Protein AF-Q16WE9-F1 (afdb_monomer)

Secondary structure (DSSP, 8-state):
-HHHHHHHSTTSGGGS--TT-EEEE-S---HHHHHHHHHHHHTTSEEEEEEEES-GGGGGG-EEEEEE-HHHHHHTHHHHHHH-SEEEE-SSTTHHHHHHHHHHHHHHHHHHHHHHHHHHHHHTT--HHHHHHHHHTSTT--HHHHHHHHHHHHT----SSBHHHHHHHHHHHHHHHHTTT---HHHHHHHHHHHHHIIIIITTSBGGGGGTT---

InterPro domains:
  IPR006115 6-phosphogluconate dehydrogenase, NADP-binding [PF03446] (3-91)
  IPR008927 6-phosphogluconate dehydrogenase-like, C-terminal domain superfamily [SSF48179] (92-210)
  IPR013328 6-phosphogluconate dehydrogenase, domain 2 [G3DSA:1.10.1040.10] (92-214)
  IPR029154 3-hydroxyisobutyrate dehydrogenase-like, NAD-binding domain [PF14833] (94-210)
  IPR051265 HIBADH-related NP60 subfamily [PTHR43580] (2-210)

Radius of gyration: 19.33 Å; Cα contacts (8 Å, |Δi|>4): 344; chains: 1; bounding box: 42×38×59 Å

Solvent-accessible surface area (backbone atoms only — not comparable to full-atom values): 11504 Å² total; per-residue (Å²): 111,68,68,57,41,52,36,71,34,94,89,12,61,72,75,53,91,34,74,95,36,76,46,74,48,60,74,95,60,48,44,65,61,46,44,58,53,38,61,63,38,52,79,49,24,44,38,32,39,38,38,72,54,63,46,76,93,38,31,72,75,9,37,31,30,25,14,34,41,67,67,59,53,63,71,41,39,70,60,48,60,72,52,13,66,43,77,44,82,51,50,55,66,33,40,19,45,49,52,48,38,54,54,48,42,54,52,48,39,52,50,47,52,52,28,39,49,44,33,46,34,49,72,75,71,41,58,52,64,58,53,50,58,54,40,59,77,40,95,81,47,42,72,67,56,54,55,38,49,53,29,50,75,69,72,51,47,77,60,57,50,34,23,49,54,56,35,47,43,40,48,42,46,57,58,61,27,57,86,65,77,51,87,55,67,67,54,54,54,34,34,52,48,35,52,51,21,36,75,72,69,35,26,75,25,9,47,50,43,48,34,66,64,38,68,122

Mean predicted aligned error: 4.59 Å

Nearest PDB structures (foldseek):
  2uyy-assembly1_D  TM=9.737E-01  e=1.855E-22  Homo sapiens
  3doj-assembly1_A  TM=9.662E-01  e=7.806E-21  Arabidopsis thaliana
  3pef-assembly2_G  TM=9.740E-01  e=3.218E-20  Geobacter metallireducens
  3pdu-assembly1_A  TM=9.813E-01  e=1.327E-19  Geobacter sulfurreducens
  1vpd-assembly1_A  TM=9.408E-01  e=7.032E-15  Salmonella enterica subsp. enterica serovar Typhimurium

Foldseek 3Di:
DVVCCQQPNDPHVLVDQAAAHEDEAADQDFQVVQVVSQVSNVVGHFYKYKYWPDFPVCQQQIEIEMEGDPVVCVVCVVVSNVRHVYYHYQYHRSRSSVVVLVVLLVLLLVLLVLLLVLLVCVVVVHQLVVVLVVCCVDPNDDPSSNVLSVCLNVVHFAARPFLLVSLVSLVSVCVNCVVVVDDDPSSVVSSVLSVVLVVVVSRRTYNSSSSVPSND

Sequence (216 aa):
QVAKELVFGNCGVMSANLVGKGYVEMTGVDPETSHDIAEQIIAKGGHSEAQIQRSKNQAEEGILLAAGERLLFEECQTCFEAISRNSFYMGDVGNATKMNLVLQMISGVMLAGIAERLALADREGLQQKDVLEVLELTSMSSELVMQKGNAIIKGEFPPQQELKHMQKDLKLELNMTEGLEHPLPITAASNEVYKHAKRLSYGSHDSSAVNVRARF

Organism: Aedes aegypti (NCBI:txid7159)

Structure (mmCIF, N/CA/C/O backbone):
data_AF-Q16WE9-F1
#
_entry.id   AF-Q16WE9-F1
#
loop_
_atom_site.group_PDB
_atom_site.id
_atom_site.type_symbol
_atom_site.label_atom_id
_atom_site.label_alt_id
_atom_site.label_comp_id
_atom_site.label_asym_id
_atom_site.label_entity_id
_atom_site.label_seq_id
_atom_site.pdbx_PDB_ins_code
_atom_site.Cartn_x
_atom_site.Cartn_y
_atom_site.Cartn_z
_atom_site.occupancy
_atom_site.B_iso_or_equiv
_atom_site.auth_seq_id
_atom_site.auth_comp_id
_atom_site.auth_asym_id
_atom_site.auth_atom_id
_atom_site.pdbx_PDB_model_num
ATOM 1 N N . GLN A 1 1 ? -5.306 -7.869 -13.116 1.00 61.03 1 GLN A N 1
ATOM 2 C CA . GLN A 1 1 ? -6.235 -7.735 -14.265 1.00 61.03 1 GLN A CA 1
ATOM 3 C C . GLN A 1 1 ? -6.095 -6.391 -14.984 1.00 61.03 1 GLN A C 1
ATOM 5 O O . GLN A 1 1 ? -5.641 -6.410 -16.113 1.00 61.03 1 GLN A O 1
ATOM 10 N N . VAL A 1 2 ? -6.405 -5.245 -14.352 1.00 82.94 2 VAL A N 1
ATOM 11 C CA . VAL A 1 2 ? -6.403 -3.927 -15.036 1.00 82.94 2 VAL A CA 1
ATOM 12 C C . VAL A 1 2 ? -5.018 -3.518 -15.560 1.00 82.94 2 VAL A C 1
ATOM 14 O O . VAL A 1 2 ? -4.914 -3.104 -16.704 1.00 82.94 2 VAL A O 1
ATOM 17 N N . ALA A 1 3 ? -3.949 -3.699 -14.774 1.00 88.25 3 ALA A N 1
ATOM 18 C CA . ALA A 1 3 ? -2.583 -3.391 -15.218 1.00 88.25 3 ALA A CA 1
ATOM 19 C C . ALA A 1 3 ? -2.186 -4.191 -16.476 1.00 88.25 3 ALA A C 1
ATOM 21 O O . ALA A 1 3 ? -1.820 -3.617 -17.495 1.00 88.25 3 ALA A O 1
ATOM 22 N N . LYS A 1 4 ? -2.390 -5.517 -16.455 1.00 90.19 4 LYS A N 1
ATOM 23 C CA . LYS A 1 4 ? -2.170 -6.387 -17.624 1.00 90.19 4 LYS A CA 1
ATOM 24 C C . LYS A 1 4 ? -2.993 -5.956 -18.841 1.00 90.19 4 LYS A C 1
ATOM 26 O O . LYS A 1 4 ? -2.492 -6.019 -19.951 1.00 90.19 4 LYS A O 1
ATOM 31 N N . GLU A 1 5 ? -4.231 -5.504 -18.658 1.00 92.00 5 GLU A N 1
ATOM 32 C CA . GLU A 1 5 ? -5.062 -5.007 -19.761 1.00 92.00 5 GLU A CA 1
ATOM 33 C C . GLU A 1 5 ? -4.535 -3.685 -20.343 1.00 92.00 5 GLU A C 1
ATOM 35 O O . GLU A 1 5 ? -4.494 -3.535 -21.560 1.00 92.00 5 GLU A O 1
ATOM 40 N N . LEU A 1 6 ? -4.050 -2.760 -19.510 1.00 92.06 6 LEU A N 1
ATOM 41 C CA . LEU A 1 6 ? -3.416 -1.518 -19.974 1.00 92.06 6 LEU A CA 1
ATOM 42 C C . LEU A 1 6 ? -2.114 -1.775 -20.745 1.00 92.06 6 LEU A C 1
ATOM 44 O O . LEU A 1 6 ? -1.775 -1.025 -21.661 1.00 92.06 6 LEU A O 1
ATOM 48 N N . VAL A 1 7 ? -1.382 -2.831 -20.391 1.00 93.50 7 VAL A N 1
ATOM 49 C CA . VAL A 1 7 ? -0.116 -3.180 -21.047 1.00 93.50 7 VAL A CA 1
ATOM 50 C C . VAL A 1 7 ? -0.350 -4.024 -22.305 1.00 93.50 7 VAL A C 1
ATOM 52 O O . VAL A 1 7 ? 0.163 -3.686 -23.373 1.00 93.50 7 VAL A O 1
ATOM 55 N N . PHE A 1 8 ? -1.140 -5.095 -22.199 1.00 93.44 8 PHE A N 1
ATOM 56 C CA . PHE A 1 8 ? -1.308 -6.130 -23.229 1.00 93.44 8 PHE A CA 1
ATOM 57 C C . PHE A 1 8 ? -2.585 -6.004 -24.064 1.00 93.44 8 PHE A C 1
ATOM 59 O O . PHE A 1 8 ? -2.729 -6.712 -25.059 1.00 93.44 8 PHE A O 1
ATOM 66 N N . GLY A 1 9 ? -3.531 -5.159 -23.658 1.00 91.38 9 GLY A N 1
ATOM 67 C CA . GLY A 1 9 ? -4.813 -5.009 -24.336 1.00 91.38 9 GLY A CA 1
ATOM 68 C C . GLY A 1 9 ? -4.707 -4.355 -25.713 1.00 91.38 9 GLY A C 1
ATOM 69 O O . GLY A 1 9 ? -3.660 -3.853 -26.133 1.00 91.38 9 GLY A O 1
ATOM 70 N N . ASN A 1 10 ? -5.838 -4.322 -26.419 1.00 85.69 10 ASN A N 1
ATOM 71 C CA . ASN A 1 10 ? -5.949 -3.596 -27.681 1.00 85.69 10 ASN A CA 1
ATOM 72 C C . ASN A 1 10 ? -5.702 -2.102 -27.418 1.00 85.69 10 ASN A C 1
ATOM 74 O O . ASN A 1 10 ? -6.400 -1.499 -26.608 1.00 85.69 10 ASN A O 1
ATOM 78 N N . CYS A 1 11 ? -4.704 -1.524 -28.094 1.00 87.81 11 CYS A N 1
ATOM 79 C CA . CYS A 1 11 ? -4.179 -0.172 -27.839 1.00 87.81 11 CYS A CA 1
ATOM 80 C C . CYS A 1 11 ? -3.445 0.005 -26.493 1.00 87.81 11 CYS A C 1
ATOM 82 O O . CYS A 1 11 ? -3.288 1.132 -26.025 1.00 87.81 11 CYS A O 1
ATOM 84 N N . GLY A 1 12 ? -2.979 -1.086 -25.878 1.00 91.25 12 GLY A N 1
ATOM 85 C CA . GLY A 1 12 ? -2.136 -1.048 -24.685 1.00 91.25 12 GLY A CA 1
ATOM 86 C C . GLY A 1 12 ? -0.687 -0.647 -24.975 1.00 91.25 12 GLY A C 1
ATOM 87 O O . GLY A 1 12 ? -0.282 -0.489 -26.133 1.00 91.25 12 GLY A O 1
ATOM 88 N N . VAL A 1 13 ? 0.120 -0.518 -23.918 1.00 94.31 13 VAL A N 1
ATOM 89 C CA . VAL A 1 13 ? 1.535 -0.088 -23.985 1.00 94.31 13 VAL A CA 1
ATOM 90 C C . VAL A 1 13 ? 2.340 -0.895 -25.013 1.00 94.31 13 VAL A C 1
ATOM 92 O O . VAL A 1 13 ? 3.142 -0.328 -25.755 1.00 94.31 13 VAL A O 1
ATOM 95 N N . MET A 1 14 ? 2.072 -2.199 -25.138 1.00 93.12 14 MET A N 1
ATOM 96 C CA . MET A 1 14 ? 2.789 -3.094 -26.056 1.00 93.12 14 MET A CA 1
ATOM 97 C C . MET A 1 14 ? 2.552 -2.827 -27.546 1.00 93.12 14 MET A C 1
ATOM 99 O O . MET A 1 14 ? 3.308 -3.347 -28.375 1.00 93.12 14 MET A O 1
ATOM 103 N N . SER A 1 15 ? 1.527 -2.042 -27.892 1.00 92.81 15 SER A N 1
ATOM 104 C CA . SER A 1 15 ? 1.255 -1.613 -29.269 1.00 92.81 15 SER A CA 1
ATOM 105 C C . SER A 1 15 ? 2.089 -0.399 -29.703 1.00 92.81 15 SER A C 1
ATOM 107 O O . SER A 1 15 ? 2.175 -0.108 -30.896 1.00 92.81 15 SER A O 1
ATOM 109 N N . ALA A 1 16 ? 2.729 0.298 -28.759 1.00 92.19 16 ALA A N 1
ATOM 110 C CA . ALA A 1 16 ? 3.585 1.443 -29.040 1.00 92.19 16 ALA A CA 1
ATOM 111 C C . ALA A 1 16 ? 5.020 1.022 -29.410 1.00 92.19 16 ALA A C 1
ATOM 113 O O . ALA A 1 16 ? 5.496 -0.053 -29.050 1.00 92.19 16 ALA A O 1
ATOM 114 N N . ASN A 1 17 ? 5.753 1.913 -30.088 1.00 93.62 17 ASN A N 1
ATOM 115 C CA . ASN A 1 17 ? 7.205 1.778 -30.218 1.00 93.62 17 ASN A CA 1
ATOM 116 C C . ASN A 1 17 ? 7.878 2.189 -28.896 1.00 93.62 17 ASN A C 1
ATOM 118 O O . ASN A 1 17 ? 7.783 3.362 -28.504 1.00 93.62 17 ASN A O 1
ATOM 122 N N . LEU A 1 18 ? 8.526 1.224 -28.235 1.00 95.25 18 LEU A N 1
ATOM 123 C CA . LEU A 1 18 ? 9.181 1.369 -26.929 1.00 95.25 18 LEU A CA 1
ATOM 124 C C . LEU A 1 18 ? 10.707 1.539 -27.015 1.00 95.25 18 LEU A C 1
ATOM 126 O O . LEU A 1 18 ? 11.347 1.729 -25.984 1.00 95.25 18 LEU A O 1
ATOM 130 N N . VAL A 1 19 ? 11.292 1.534 -28.219 1.00 94.31 19 VAL A N 1
ATOM 131 C CA . VAL A 1 19 ? 12.740 1.722 -28.391 1.00 94.31 19 VAL A CA 1
ATOM 132 C C . VAL A 1 19 ? 13.163 3.066 -27.793 1.00 94.31 19 VAL A C 1
ATOM 134 O O . VAL A 1 19 ? 12.649 4.114 -28.188 1.00 94.31 19 VAL A O 1
ATOM 137 N N . GLY A 1 20 ? 14.099 3.022 -26.840 1.00 93.44 20 GLY A N 1
ATOM 138 C CA . GLY A 1 20 ? 14.599 4.202 -26.129 1.00 93.44 20 GLY A CA 1
ATOM 139 C C . GLY A 1 20 ? 13.605 4.824 -25.142 1.00 93.44 20 GLY A C 1
ATOM 140 O O . GLY A 1 20 ? 13.767 5.987 -24.785 1.00 93.44 20 GLY A O 1
ATOM 141 N N . LYS A 1 21 ? 12.558 4.096 -24.732 1.00 95.75 21 LYS A N 1
ATOM 142 C CA . LYS A 1 21 ? 11.577 4.546 -23.734 1.00 95.75 21 LYS A CA 1
ATOM 143 C C . LYS A 1 21 ? 11.618 3.663 -22.493 1.00 95.75 21 LYS A C 1
ATOM 145 O O . LYS A 1 21 ? 11.863 2.464 -22.592 1.00 95.75 21 LYS A O 1
ATOM 150 N N . GLY A 1 22 ? 11.298 4.262 -21.349 1.00 95.06 22 GLY A N 1
ATOM 151 C CA . GLY A 1 22 ? 11.060 3.561 -20.093 1.00 95.06 22 GLY A CA 1
ATOM 152 C C . GLY A 1 22 ? 9.576 3.495 -19.746 1.00 95.06 22 GLY A C 1
ATOM 153 O O . GLY A 1 22 ? 8.823 4.435 -20.013 1.00 95.06 22 GLY A O 1
ATOM 154 N N . TYR A 1 23 ? 9.160 2.389 -19.138 1.00 95.75 23 TYR A N 1
ATOM 155 C CA . TYR A 1 23 ? 7.838 2.221 -18.545 1.00 95.75 23 TYR A CA 1
ATOM 156 C C . TYR A 1 23 ? 7.979 1.982 -17.042 1.00 95.75 23 TYR A C 1
ATOM 158 O O . TYR A 1 23 ? 8.659 1.042 -16.625 1.00 95.75 23 TYR A O 1
ATOM 166 N N . VAL A 1 24 ? 7.330 2.835 -16.245 1.00 96.00 24 VAL A N 1
ATOM 167 C CA . VAL A 1 24 ? 7.299 2.726 -14.783 1.00 96.00 24 VAL A CA 1
ATOM 168 C C . VAL A 1 24 ? 5.902 2.294 -14.344 1.00 96.00 24 VAL A C 1
ATOM 170 O O . VAL A 1 24 ? 4.949 3.065 -14.465 1.00 96.00 24 VAL A O 1
ATOM 173 N N . GLU A 1 25 ? 5.770 1.064 -13.849 1.00 94.94 25 GLU A N 1
ATOM 174 C CA . GLU A 1 25 ? 4.508 0.544 -13.313 1.00 94.94 25 GLU A CA 1
ATOM 175 C C . GLU A 1 25 ? 4.342 0.971 -11.853 1.00 94.94 25 GLU A C 1
ATOM 177 O O . GLU A 1 25 ? 5.121 0.579 -10.985 1.00 94.94 25 GLU A O 1
ATOM 182 N N . MET A 1 26 ? 3.308 1.764 -11.577 1.00 93.19 26 MET A N 1
ATOM 183 C CA . MET A 1 26 ? 3.012 2.275 -10.233 1.00 93.19 26 MET A CA 1
ATOM 184 C C . MET A 1 26 ? 1.723 1.710 -9.633 1.00 93.19 26 MET A C 1
ATOM 186 O O . MET A 1 26 ? 1.299 2.091 -8.541 1.00 93.19 26 MET A O 1
ATOM 190 N N . THR A 1 27 ? 1.065 0.804 -10.351 1.00 90.38 27 THR A N 1
ATOM 191 C CA . THR A 1 27 ? -0.145 0.132 -9.899 1.00 90.38 27 THR A CA 1
ATOM 192 C C . THR A 1 27 ? 0.213 -0.904 -8.840 1.00 90.38 27 THR A C 1
ATOM 194 O O . THR A 1 27 ? 1.112 -1.722 -9.022 1.00 90.38 27 THR A O 1
ATOM 197 N N . GLY A 1 28 ? -0.544 -0.935 -7.742 1.00 87.75 28 GLY A N 1
ATOM 198 C CA . GLY A 1 28 ? -0.453 -2.033 -6.782 1.00 87.75 28 GLY A CA 1
ATOM 199 C C . GLY A 1 28 ? -0.961 -3.336 -7.409 1.00 87.75 28 GLY A C 1
ATOM 200 O O . GLY A 1 28 ? -2.173 -3.500 -7.602 1.00 87.75 28 GLY A O 1
ATOM 201 N N . VAL A 1 29 ? -0.052 -4.256 -7.714 1.00 91.19 29 VAL A N 1
ATOM 202 C CA . VAL A 1 29 ? -0.313 -5.583 -8.295 1.00 91.19 29 VAL A CA 1
ATOM 203 C C . VAL A 1 29 ? 0.323 -6.675 -7.431 1.00 91.19 29 VAL A C 1
ATOM 205 O O . VAL A 1 29 ? 1.015 -6.370 -6.465 1.00 91.19 29 VAL A O 1
ATOM 208 N N . ASP A 1 30 ? 0.055 -7.946 -7.721 1.00 90.50 30 ASP A N 1
ATOM 209 C CA . ASP A 1 30 ? 0.851 -9.056 -7.184 1.00 90.50 30 ASP A CA 1
ATOM 210 C C . ASP A 1 30 ? 2.231 -9.144 -7.869 1.00 90.50 30 ASP A C 1
ATOM 212 O O . ASP A 1 30 ? 2.379 -8.685 -9.008 1.00 90.50 30 ASP A O 1
ATOM 216 N N . PRO A 1 31 ? 3.238 -9.756 -7.213 1.00 90.56 31 PRO A N 1
ATOM 217 C CA . PRO A 1 31 ? 4.579 -9.887 -7.781 1.00 90.56 31 PRO A CA 1
ATOM 218 C C . PRO A 1 31 ? 4.611 -10.630 -9.121 1.00 90.56 31 PRO A C 1
ATOM 220 O O . PRO A 1 31 ? 5.370 -10.242 -10.000 1.00 90.56 31 PRO A O 1
ATOM 223 N N . GLU A 1 32 ? 3.779 -11.660 -9.298 1.00 92.00 32 GLU A N 1
ATOM 224 C CA . GLU A 1 32 ? 3.684 -12.419 -10.554 1.00 92.00 32 GLU A CA 1
ATOM 225 C C . GLU A 1 32 ? 3.221 -11.517 -11.704 1.00 92.00 32 GLU A C 1
ATOM 227 O O . GLU A 1 32 ? 3.860 -11.449 -12.749 1.00 92.00 32 GLU A O 1
ATOM 232 N N . THR A 1 33 ? 2.172 -10.722 -11.487 1.00 93.00 33 THR A N 1
ATOM 233 C CA . THR A 1 33 ? 1.714 -9.728 -12.460 1.00 93.00 33 THR A CA 1
ATOM 234 C C . THR A 1 33 ? 2.786 -8.690 -12.785 1.00 93.00 33 THR A C 1
ATOM 236 O O . THR A 1 33 ? 2.892 -8.301 -13.949 1.00 93.00 33 THR A O 1
ATOM 239 N N . SER A 1 34 ? 3.565 -8.241 -11.797 1.00 93.81 34 SER A N 1
ATOM 240 C CA . SER A 1 34 ? 4.684 -7.321 -12.043 1.00 93.81 34 SER A CA 1
ATOM 241 C C . SER A 1 34 ? 5.757 -7.969 -12.926 1.00 93.81 34 SER A C 1
ATOM 243 O O . SER A 1 34 ? 6.164 -7.389 -13.934 1.00 93.81 34 SER A O 1
ATOM 245 N N . HIS A 1 35 ? 6.143 -9.211 -12.620 1.00 94.56 35 HIS A N 1
ATOM 246 C CA . HIS A 1 35 ? 7.093 -9.977 -13.427 1.00 94.56 35 HIS A CA 1
ATOM 247 C C . HIS A 1 35 ? 6.611 -10.187 -14.867 1.00 94.56 35 HIS A C 1
ATOM 249 O O . HIS A 1 35 ? 7.379 -9.935 -15.794 1.00 94.56 35 HIS A O 1
ATOM 255 N N . ASP A 1 36 ? 5.346 -10.561 -15.066 1.00 94.38 36 ASP A N 1
ATOM 256 C CA . ASP A 1 36 ? 4.773 -10.755 -16.404 1.00 94.38 36 ASP A CA 1
ATOM 257 C C . ASP A 1 36 ? 4.817 -9.469 -17.242 1.00 94.38 36 ASP A C 1
ATOM 259 O O . ASP A 1 36 ? 5.111 -9.495 -18.438 1.00 94.38 36 ASP A O 1
ATOM 263 N N . ILE A 1 37 ? 4.507 -8.321 -16.625 1.00 95.12 37 ILE A N 1
ATOM 264 C CA . ILE A 1 37 ? 4.588 -7.012 -17.287 1.00 95.12 37 ILE A CA 1
ATOM 265 C C . ILE A 1 37 ? 6.043 -6.693 -17.637 1.00 95.12 37 ILE A C 1
ATOM 267 O O . ILE A 1 37 ? 6.327 -6.295 -18.770 1.00 95.12 37 ILE A O 1
ATOM 271 N N . ALA A 1 38 ? 6.959 -6.892 -16.693 1.00 95.38 38 ALA A N 1
ATOM 272 C CA . ALA A 1 38 ? 8.373 -6.618 -16.887 1.00 95.38 38 ALA A CA 1
ATOM 273 C C . ALA A 1 38 ? 8.977 -7.438 -18.028 1.00 95.38 38 ALA A C 1
ATOM 275 O O . ALA A 1 38 ? 9.622 -6.865 -18.904 1.00 95.38 38 ALA A O 1
ATOM 276 N N . GLU A 1 39 ? 8.734 -8.751 -18.058 1.00 94.81 39 GLU A N 1
ATOM 277 C CA . GLU A 1 39 ? 9.283 -9.661 -19.071 1.00 94.81 39 GLU A CA 1
ATOM 278 C C . GLU A 1 39 ? 8.952 -9.187 -20.493 1.00 94.81 39 GLU A C 1
ATOM 280 O O . GLU A 1 39 ? 9.811 -9.144 -21.376 1.00 94.81 39 GLU A O 1
ATOM 285 N N . GLN A 1 40 ? 7.710 -8.757 -20.704 1.00 93.69 40 GLN A N 1
ATOM 286 C CA . GLN A 1 40 ? 7.233 -8.307 -22.007 1.00 93.69 40 GLN A CA 1
ATOM 287 C C . GLN A 1 40 ? 7.774 -6.926 -22.397 1.00 93.69 40 GLN A C 1
ATOM 289 O O . GLN A 1 40 ? 8.077 -6.688 -23.570 1.00 93.69 40 GLN A O 1
ATOM 294 N N . ILE A 1 41 ? 7.903 -6.011 -21.433 1.00 94.94 41 ILE A N 1
ATOM 295 C CA . ILE A 1 41 ? 8.406 -4.655 -21.683 1.00 94.94 41 ILE A CA 1
ATOM 296 C C . ILE A 1 41 ? 9.915 -4.667 -21.942 1.00 94.94 41 ILE A C 1
ATOM 298 O O . ILE A 1 41 ? 10.354 -4.025 -22.897 1.00 94.94 41 ILE A O 1
ATOM 302 N N . ILE A 1 42 ? 10.690 -5.424 -21.156 1.00 93.62 42 ILE A N 1
ATOM 303 C CA . ILE A 1 42 ? 12.162 -5.489 -21.245 1.00 93.62 42 ILE A CA 1
ATOM 304 C C . ILE A 1 42 ? 12.626 -5.937 -22.639 1.00 93.62 42 ILE A C 1
ATOM 306 O O . ILE A 1 42 ? 13.661 -5.495 -23.133 1.00 93.62 42 ILE A O 1
ATOM 310 N N . ALA A 1 43 ? 11.830 -6.753 -23.334 1.00 90.00 43 ALA A N 1
ATOM 311 C CA . ALA A 1 43 ? 12.117 -7.158 -24.709 1.00 90.00 43 ALA A CA 1
ATOM 312 C C . ALA A 1 43 ? 12.074 -6.000 -25.734 1.00 90.00 43 ALA A C 1
ATOM 314 O O . ALA A 1 43 ? 12.517 -6.175 -26.872 1.00 90.00 43 ALA A O 1
ATOM 315 N N . LYS A 1 44 ? 11.506 -4.838 -25.381 1.00 92.88 44 LYS A N 1
ATOM 316 C CA . LYS A 1 44 ? 11.249 -3.716 -26.304 1.00 92.88 44 LYS A CA 1
ATOM 317 C C . LYS A 1 44 ? 11.691 -2.339 -25.786 1.00 92.88 44 LYS A C 1
ATOM 319 O O . LYS A 1 44 ? 11.818 -1.426 -26.602 1.00 92.88 44 LYS A O 1
ATOM 324 N N . GLY A 1 45 ? 11.886 -2.174 -24.480 1.00 93.56 45 GLY A N 1
ATOM 325 C CA . GLY A 1 45 ? 12.253 -0.920 -23.816 1.00 93.56 45 GLY A CA 1
ATOM 326 C C . GLY A 1 45 ? 12.652 -1.153 -22.355 1.00 93.56 45 GLY A C 1
ATOM 327 O O . GLY A 1 45 ? 12.773 -2.297 -21.926 1.00 93.56 45 GLY A O 1
ATOM 328 N N . GLY A 1 46 ? 12.855 -0.080 -21.591 1.00 94.06 46 GLY A N 1
ATOM 329 C CA . GLY A 1 46 ? 13.210 -0.172 -20.171 1.00 94.06 46 GLY A CA 1
ATOM 330 C C . GLY A 1 46 ? 11.991 -0.391 -19.271 1.00 94.06 46 GLY A C 1
ATOM 331 O O . GLY A 1 46 ? 10.902 0.120 -19.555 1.00 94.06 46 GLY A O 1
ATOM 332 N N . HIS A 1 47 ? 12.171 -1.116 -18.165 1.00 96.31 47 HIS A N 1
ATOM 333 C CA . HIS A 1 47 ? 11.105 -1.391 -17.194 1.00 96.31 47 HIS A CA 1
ATOM 334 C C . HIS A 1 47 ? 11.541 -1.147 -15.746 1.00 96.31 47 HIS A C 1
ATOM 336 O O . HIS A 1 47 ? 12.614 -1.574 -15.314 1.00 96.31 47 HIS A O 1
ATOM 342 N N . SER A 1 48 ? 10.659 -0.514 -14.975 1.00 95.69 48 SER A N 1
ATOM 343 C CA . SER A 1 48 ? 10.773 -0.370 -13.526 1.00 95.69 48 SER A CA 1
ATOM 344 C C . SER A 1 48 ? 9.382 -0.460 -12.892 1.00 95.69 48 SER A C 1
ATOM 346 O O . SER A 1 48 ? 8.393 -0.034 -13.485 1.00 95.69 48 SER A O 1
ATOM 348 N N . GLU A 1 49 ? 9.286 -0.997 -11.685 1.00 95.81 49 GLU A N 1
ATOM 349 C CA . GLU A 1 49 ? 8.113 -0.860 -10.823 1.00 95.81 49 GLU A CA 1
ATOM 350 C C . GLU A 1 49 ? 8.396 0.194 -9.751 1.00 95.81 49 GLU A C 1
ATOM 352 O O . GLU A 1 49 ? 9.525 0.308 -9.275 1.00 95.81 49 GLU A O 1
ATOM 357 N N . ALA A 1 50 ? 7.381 0.958 -9.346 1.00 95.25 50 ALA A N 1
ATOM 358 C CA . ALA A 1 50 ? 7.503 1.964 -8.297 1.00 95.25 50 ALA A CA 1
ATOM 359 C C . ALA A 1 50 ? 6.238 2.054 -7.428 1.00 95.25 50 ALA A C 1
ATOM 361 O O . ALA A 1 50 ? 5.184 2.487 -7.877 1.00 95.25 50 ALA A O 1
ATOM 362 N N . GLN A 1 51 ? 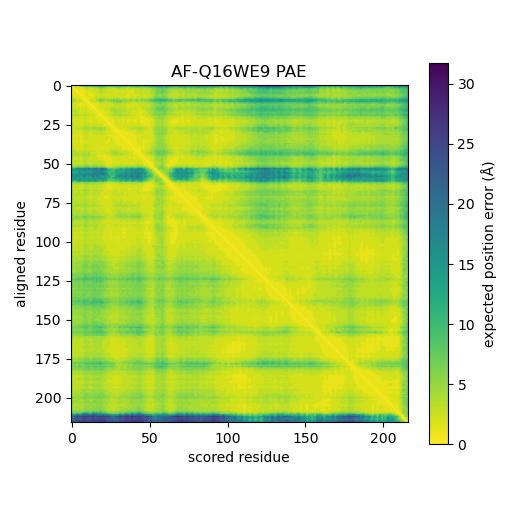6.344 1.693 -6.152 1.00 93.75 51 GLN A N 1
ATOM 363 C CA . GLN A 1 51 ? 5.249 1.718 -5.182 1.00 93.75 51 GLN A CA 1
ATOM 364 C C . GLN A 1 51 ? 5.374 2.931 -4.256 1.00 93.75 51 GLN A C 1
ATOM 366 O O . GLN A 1 51 ? 6.428 3.160 -3.664 1.00 93.75 51 GLN A O 1
ATOM 371 N N . ILE A 1 52 ? 4.290 3.689 -4.085 1.00 90.00 52 ILE A N 1
ATOM 372 C CA . ILE A 1 52 ? 4.257 4.859 -3.196 1.00 90.00 52 ILE A CA 1
ATOM 373 C C . ILE A 1 52 ? 3.675 4.458 -1.839 1.00 90.00 52 ILE A C 1
ATOM 375 O O . ILE A 1 52 ? 2.553 3.965 -1.748 1.00 90.00 52 ILE A O 1
ATOM 379 N N . GLN A 1 53 ? 4.420 4.734 -0.773 1.00 86.12 53 GLN A N 1
ATOM 380 C CA . GLN A 1 53 ? 3.973 4.640 0.612 1.00 86.12 53 GLN A CA 1
ATOM 381 C C . GLN A 1 53 ? 3.607 6.036 1.106 1.00 86.12 53 GLN A C 1
ATOM 383 O O . GLN A 1 53 ? 4.504 6.781 1.484 1.00 86.12 53 GLN A O 1
ATOM 388 N N . ARG A 1 54 ? 2.319 6.396 1.074 1.00 75.19 54 ARG A N 1
ATOM 389 C CA . ARG A 1 54 ? 1.642 7.440 1.880 1.00 75.19 54 ARG A CA 1
ATOM 390 C C . ARG A 1 54 ? 0.201 7.606 1.383 1.00 75.19 54 ARG A C 1
ATOM 392 O O . ARG A 1 54 ? -0.175 7.100 0.327 1.00 75.19 54 ARG A O 1
ATOM 399 N N . SER A 1 55 ? -0.616 8.313 2.164 1.00 66.69 55 SER A N 1
ATOM 400 C CA . SER A 1 55 ? -1.961 8.704 1.741 1.00 66.69 55 SER A CA 1
ATOM 401 C C . SER A 1 55 ? -1.919 9.817 0.686 1.00 66.69 55 SER A C 1
ATOM 403 O O . SER A 1 55 ? -0.943 10.562 0.586 1.00 66.69 55 SER A O 1
ATOM 405 N N . LYS A 1 56 ? -3.014 9.972 -0.068 1.00 66.06 56 LYS A N 1
ATOM 406 C CA . LYS A 1 56 ? -3.163 10.969 -1.146 1.00 66.06 56 LYS A CA 1
ATOM 407 C C . LYS A 1 56 ? -2.735 12.395 -0.759 1.00 66.06 56 LYS A C 1
ATOM 409 O O . LYS A 1 56 ? -2.220 13.119 -1.600 1.00 66.06 56 LYS A O 1
ATOM 414 N N . ASN A 1 57 ? -2.942 12.791 0.497 1.00 62.53 57 ASN A N 1
ATOM 415 C CA . ASN A 1 57 ? -2.693 14.156 0.972 1.00 62.53 57 ASN A CA 1
ATOM 416 C C . ASN A 1 57 ? -1.260 14.373 1.490 1.00 62.53 57 ASN A C 1
ATOM 418 O O . ASN A 1 57 ? -0.940 15.470 1.929 1.00 62.53 57 ASN A O 1
ATOM 422 N N . GLN A 1 58 ? -0.421 13.335 1.472 1.00 65.75 58 GLN A N 1
ATOM 423 C CA . GLN A 1 58 ? 0.946 13.348 2.005 1.00 65.75 58 GLN A CA 1
ATOM 424 C C . GLN A 1 58 ? 1.961 12.843 0.971 1.00 65.75 58 GLN A C 1
ATOM 426 O O . GLN A 1 58 ? 3.027 12.360 1.342 1.00 65.75 58 GLN A O 1
ATOM 431 N N . ALA A 1 59 ? 1.633 12.918 -0.323 1.00 61.22 59 ALA A N 1
ATOM 432 C CA . ALA A 1 59 ? 2.523 12.458 -1.389 1.00 61.22 59 ALA A CA 1
ATOM 433 C C . ALA A 1 59 ? 3.886 13.177 -1.348 1.00 61.22 59 ALA A C 1
ATOM 435 O O . ALA A 1 59 ? 4.916 12.528 -1.475 1.00 61.22 59 ALA A O 1
ATOM 436 N N . GLU A 1 60 ? 3.905 14.475 -1.030 1.00 62.75 60 GLU A N 1
ATOM 437 C CA . GLU A 1 60 ? 5.135 15.276 -0.899 1.00 62.75 60 GLU A CA 1
ATOM 438 C C . GLU A 1 60 ? 6.050 14.814 0.253 1.00 62.75 60 GLU A C 1
ATOM 440 O O . GLU A 1 60 ? 7.258 15.024 0.208 1.00 62.75 60 GLU A O 1
ATOM 445 N N . GLU A 1 61 ? 5.505 14.123 1.260 1.00 72.38 61 GLU A N 1
ATOM 446 C CA . GLU A 1 61 ? 6.258 13.446 2.331 1.00 72.38 61 GLU A CA 1
ATOM 447 C C . GLU A 1 61 ? 6.348 11.924 2.108 1.00 72.38 61 GLU A C 1
ATOM 449 O O . GLU A 1 61 ? 6.719 11.153 3.001 1.00 72.38 61 GLU A O 1
ATOM 454 N N . GLY A 1 62 ? 5.968 11.492 0.906 1.00 79.12 62 GLY A N 1
ATOM 455 C CA . GLY A 1 62 ? 5.886 10.114 0.465 1.00 79.12 62 GLY A CA 1
ATOM 456 C C . GLY A 1 62 ? 7.234 9.424 0.434 1.00 79.12 62 GLY A C 1
ATOM 457 O O . GLY A 1 62 ? 8.274 10.048 0.217 1.00 79.12 62 GLY A O 1
ATOM 458 N N . ILE A 1 63 ? 7.198 8.106 0.600 1.00 89.69 63 ILE A N 1
ATOM 459 C CA . ILE A 1 63 ? 8.325 7.244 0.268 1.00 89.69 63 ILE A CA 1
ATOM 460 C C . ILE A 1 63 ? 7.977 6.501 -1.017 1.00 89.69 63 ILE A C 1
ATOM 462 O O . ILE A 1 63 ? 6.900 5.917 -1.120 1.00 89.69 63 ILE A O 1
ATOM 466 N N . LEU A 1 64 ? 8.885 6.497 -1.983 1.00 93.56 64 LEU A N 1
ATOM 467 C CA . LEU A 1 64 ? 8.779 5.710 -3.201 1.00 93.56 64 LEU A CA 1
ATOM 468 C C . LEU A 1 64 ? 9.739 4.524 -3.123 1.00 93.56 64 LEU A C 1
ATOM 470 O O . LEU A 1 64 ? 10.919 4.668 -2.815 1.00 93.56 64 LEU A O 1
ATOM 474 N N . LEU A 1 65 ? 9.226 3.332 -3.389 1.00 95.50 65 LEU A N 1
ATOM 475 C CA . LEU A 1 65 ? 9.989 2.092 -3.446 1.00 95.50 65 LEU A CA 1
ATOM 476 C C . LEU A 1 65 ? 10.046 1.680 -4.909 1.00 95.50 65 LEU A C 1
ATOM 478 O O . LEU A 1 65 ? 8.996 1.416 -5.479 1.00 95.50 65 LEU A O 1
ATOM 482 N N . ALA A 1 66 ? 11.223 1.627 -5.516 1.00 96.94 66 ALA A N 1
ATOM 483 C CA . ALA A 1 66 ? 11.380 1.259 -6.916 1.00 96.94 66 ALA A CA 1
ATOM 484 C C . ALA A 1 66 ? 12.233 0.006 -7.084 1.00 96.94 66 ALA A C 1
ATOM 486 O O . ALA A 1 66 ? 13.150 -0.225 -6.302 1.00 96.94 66 ALA A O 1
ATOM 487 N N . ALA A 1 67 ? 11.964 -0.786 -8.112 1.00 97.38 67 ALA A N 1
ATOM 488 C CA . ALA A 1 67 ? 12.734 -1.975 -8.458 1.00 97.38 67 ALA A CA 1
ATOM 489 C C . ALA A 1 67 ? 12.689 -2.228 -9.969 1.00 97.38 67 ALA A C 1
ATOM 491 O O . ALA A 1 67 ? 11.757 -1.805 -10.642 1.00 97.38 67 ALA A O 1
ATOM 492 N N . GLY A 1 68 ? 13.678 -2.934 -10.508 1.00 96.19 68 GLY A N 1
ATOM 493 C CA . GLY A 1 68 ? 13.788 -3.237 -11.933 1.00 96.19 68 GLY A CA 1
ATOM 494 C C . GLY A 1 68 ? 15.103 -2.749 -12.513 1.00 96.19 68 GLY A C 1
ATOM 495 O O . GLY A 1 68 ? 16.164 -3.023 -11.963 1.00 96.19 68 GLY A O 1
ATOM 496 N N . GLU A 1 69 ? 15.060 -2.055 -13.644 1.00 95.69 69 GLU A N 1
ATOM 497 C CA . GLU A 1 69 ? 16.276 -1.579 -14.293 1.00 95.69 69 GLU A CA 1
ATOM 498 C C . GLU A 1 69 ? 16.898 -0.394 -13.538 1.00 95.69 69 GLU A C 1
ATOM 500 O O . GLU A 1 69 ? 16.285 0.666 -13.380 1.00 95.69 69 GLU A O 1
ATOM 505 N N . ARG A 1 70 ? 18.152 -0.561 -13.098 1.00 95.00 70 ARG A N 1
ATOM 506 C CA . ARG A 1 70 ? 18.878 0.457 -12.327 1.00 95.00 70 ARG A CA 1
ATOM 507 C C . ARG A 1 70 ? 19.041 1.774 -13.084 1.00 95.00 70 ARG A C 1
ATOM 509 O O . ARG A 1 70 ? 18.838 2.828 -12.491 1.00 95.00 70 ARG A O 1
ATOM 516 N N . LEU A 1 71 ? 19.387 1.708 -14.369 1.00 95.12 71 LEU A N 1
ATOM 517 C CA . LEU A 1 71 ? 19.572 2.900 -15.200 1.00 95.12 71 LEU A CA 1
ATOM 518 C C . LEU A 1 71 ? 18.268 3.690 -15.319 1.00 95.12 71 LEU A C 1
ATOM 520 O O . LEU A 1 71 ? 18.261 4.890 -15.069 1.00 95.12 71 LEU A O 1
ATOM 524 N N . LEU A 1 72 ? 17.146 3.013 -15.582 1.00 96.00 72 LEU A N 1
ATOM 525 C CA . LEU A 1 72 ? 15.842 3.670 -15.659 1.00 96.00 72 LEU A CA 1
ATOM 526 C C . LEU A 1 72 ? 15.429 4.307 -14.322 1.00 96.00 72 LEU A C 1
ATOM 528 O O . LEU A 1 72 ? 14.841 5.388 -14.313 1.00 96.00 72 LEU A O 1
ATOM 532 N N . PHE A 1 73 ? 15.745 3.668 -13.189 1.00 95.75 73 PHE A N 1
ATOM 533 C CA . PHE A 1 73 ? 15.531 4.270 -11.870 1.00 95.75 73 PHE A CA 1
ATOM 534 C C . PHE A 1 73 ? 16.307 5.587 -11.706 1.00 95.75 73 PHE A C 1
ATOM 536 O O . PHE A 1 73 ? 15.738 6.573 -11.238 1.00 95.75 73 PHE A O 1
ATOM 543 N N . GLU A 1 74 ? 17.578 5.610 -12.112 1.00 95.94 74 GLU A N 1
ATOM 544 C CA . GLU A 1 74 ? 18.441 6.796 -12.040 1.00 95.94 74 GLU A CA 1
ATOM 545 C C . GLU A 1 74 ? 17.963 7.905 -12.993 1.00 95.94 74 GLU A C 1
ATOM 547 O O . GLU A 1 74 ? 17.900 9.072 -12.606 1.00 95.94 74 GLU A O 1
ATOM 552 N N . GLU A 1 75 ? 17.534 7.556 -14.208 1.00 96.00 75 GLU A N 1
ATOM 553 C CA . GLU A 1 75 ? 16.961 8.506 -15.173 1.00 96.00 75 GLU A CA 1
ATOM 554 C C . GLU A 1 75 ? 15.623 9.101 -14.700 1.00 96.00 75 GLU A C 1
ATOM 556 O O . GLU A 1 75 ? 15.353 10.286 -14.913 1.00 96.00 75 GLU A O 1
ATOM 561 N N . CYS A 1 76 ? 14.792 8.312 -14.011 1.00 95.69 76 CYS A N 1
ATOM 562 C CA . CYS A 1 76 ? 13.508 8.760 -13.462 1.00 95.69 76 CYS A CA 1
ATOM 563 C C . CYS A 1 76 ? 13.633 9.518 -12.133 1.00 95.69 76 CYS A C 1
ATOM 565 O O . CYS A 1 76 ? 12.616 9.928 -11.568 1.00 95.69 76 CYS A O 1
ATOM 567 N N . GLN A 1 77 ? 14.846 9.728 -11.616 1.00 92.88 77 GLN A N 1
ATOM 568 C CA . GLN A 1 77 ? 15.034 10.249 -10.266 1.00 92.88 77 GLN A CA 1
ATOM 569 C C . GLN A 1 77 ? 14.403 11.634 -10.059 1.00 92.88 77 GLN A C 1
ATOM 571 O O . GLN A 1 77 ? 13.756 11.856 -9.039 1.00 92.88 77 GLN A O 1
ATOM 576 N N . THR A 1 78 ? 14.466 12.518 -11.058 1.00 93.44 78 THR A N 1
ATOM 577 C CA . THR A 1 78 ? 13.794 13.832 -10.999 1.00 93.44 78 THR A CA 1
ATOM 578 C C . THR A 1 78 ? 12.268 13.716 -10.903 1.00 93.44 78 THR A C 1
ATOM 580 O O . THR A 1 78 ? 11.628 14.499 -10.204 1.00 93.44 78 THR A O 1
ATOM 583 N N . CYS A 1 79 ? 11.665 12.712 -11.551 1.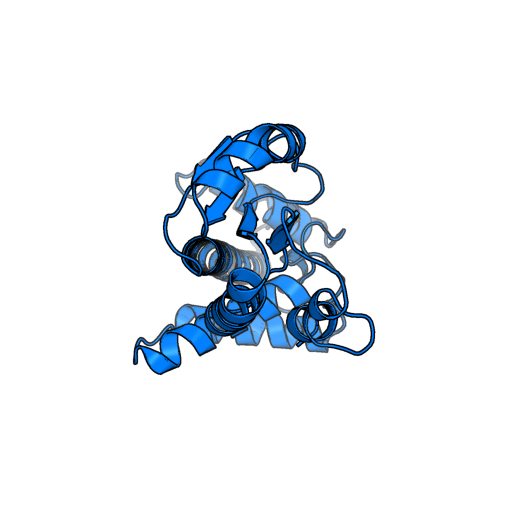00 93.19 79 CYS A N 1
ATOM 584 C CA . CYS A 1 79 ? 10.241 12.419 -11.408 1.00 93.19 79 CYS A CA 1
ATOM 585 C C . CYS A 1 79 ? 9.928 11.876 -10.010 1.00 93.19 79 CYS A C 1
ATOM 587 O O . CYS A 1 79 ? 8.939 12.280 -9.404 1.00 93.19 79 CYS A O 1
ATOM 589 N N . PHE A 1 80 ? 10.769 10.990 -9.472 1.00 92.12 80 PHE A N 1
ATOM 590 C CA . PHE A 1 80 ? 10.568 10.432 -8.133 1.00 92.12 80 PHE A CA 1
ATOM 591 C C . PHE A 1 80 ? 10.719 11.478 -7.027 1.00 92.12 80 PHE A C 1
ATOM 593 O O . PHE A 1 80 ? 9.937 11.454 -6.079 1.00 92.12 80 PHE A O 1
ATOM 600 N N . GLU A 1 81 ? 11.649 12.421 -7.173 1.00 90.19 81 GLU A N 1
ATOM 601 C CA . GLU A 1 81 ? 11.824 13.566 -6.266 1.00 90.19 81 GLU A CA 1
ATOM 602 C C . GLU A 1 81 ? 10.637 14.539 -6.316 1.00 90.19 81 GLU A C 1
ATOM 604 O O . GLU A 1 81 ? 10.302 15.161 -5.312 1.00 90.19 81 GLU A O 1
ATOM 609 N N . ALA A 1 82 ? 9.956 14.647 -7.461 1.00 89.62 82 ALA A N 1
ATOM 610 C CA . ALA A 1 82 ? 8.734 15.442 -7.578 1.00 89.62 82 ALA A CA 1
ATOM 611 C C . ALA A 1 82 ? 7.504 14.756 -6.951 1.00 89.62 82 ALA A C 1
ATOM 613 O O . ALA A 1 82 ? 6.546 15.430 -6.579 1.00 89.62 82 ALA A O 1
ATOM 614 N N . ILE A 1 83 ? 7.508 13.422 -6.866 1.00 87.50 83 ILE A N 1
ATOM 615 C CA . ILE A 1 83 ? 6.378 12.618 -6.370 1.00 87.50 83 ILE A CA 1
ATOM 616 C C . ILE A 1 83 ? 6.520 12.287 -4.881 1.00 87.50 83 ILE A C 1
ATOM 618 O O . ILE A 1 83 ? 5.512 12.064 -4.216 1.00 87.50 83 ILE A O 1
ATOM 622 N N . SER A 1 84 ? 7.750 12.193 -4.373 1.00 88.88 84 SER A N 1
ATOM 623 C CA . SER A 1 84 ? 8.061 11.653 -3.051 1.00 88.88 84 SER A CA 1
ATOM 624 C C . SER A 1 84 ? 9.272 12.345 -2.432 1.00 88.88 84 SER A C 1
ATOM 626 O O . SER A 1 84 ? 10.182 12.780 -3.134 1.00 88.88 84 SER A O 1
ATOM 628 N N . ARG A 1 85 ? 9.325 12.380 -1.099 1.00 88.56 85 ARG A N 1
ATOM 629 C CA . ARG A 1 85 ? 10.464 12.933 -0.355 1.00 88.56 85 ARG A CA 1
ATOM 630 C C . ARG A 1 85 ? 11.701 12.046 -0.441 1.00 88.56 85 ARG A C 1
ATOM 632 O O . ARG A 1 85 ? 12.827 12.539 -0.423 1.00 88.56 85 ARG A O 1
ATOM 639 N N . ASN A 1 86 ? 11.495 10.734 -0.459 1.00 89.44 86 ASN A N 1
ATOM 640 C CA . ASN A 1 86 ? 12.561 9.744 -0.471 1.00 89.44 86 ASN A CA 1
ATOM 641 C C . ASN A 1 86 ? 12.225 8.636 -1.463 1.00 89.44 86 ASN A C 1
ATOM 643 O O . ASN A 1 86 ? 11.136 8.070 -1.401 1.00 89.44 86 ASN A O 1
ATOM 647 N N . SER A 1 87 ? 13.188 8.268 -2.304 1.00 93.31 87 SER A N 1
ATOM 648 C CA . SER A 1 87 ? 13.103 7.103 -3.179 1.00 93.31 87 SER A CA 1
ATOM 649 C C . SER A 1 87 ? 14.138 6.049 -2.773 1.00 93.31 87 SER A C 1
ATOM 651 O O . SER A 1 87 ? 15.287 6.362 -2.457 1.00 93.31 87 SER A O 1
ATOM 653 N N . PHE A 1 88 ? 13.728 4.783 -2.755 1.00 95.31 88 PHE A N 1
ATOM 654 C CA . PHE A 1 88 ? 14.576 3.644 -2.416 1.00 95.31 88 PHE A CA 1
ATOM 655 C C . PHE A 1 88 ? 14.584 2.647 -3.564 1.00 95.31 88 PHE A C 1
ATOM 657 O O . PHE A 1 88 ? 13.528 2.241 -4.041 1.00 95.31 88 PHE A O 1
ATOM 664 N N . TYR A 1 89 ? 15.775 2.215 -3.966 1.00 97.06 89 TYR A N 1
ATOM 665 C CA . TYR A 1 89 ? 15.942 1.173 -4.970 1.00 97.06 89 TYR A CA 1
ATOM 666 C C . TYR A 1 89 ? 16.048 -0.203 -4.306 1.00 97.06 89 TYR A C 1
ATOM 668 O O . TYR A 1 89 ? 16.9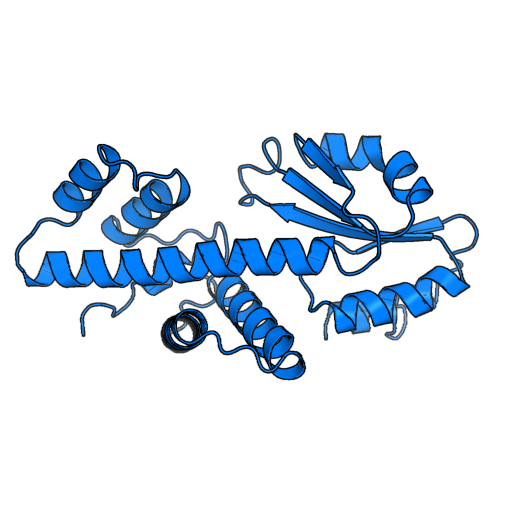47 -0.440 -3.500 1.00 97.06 89 TYR A O 1
ATOM 676 N N . MET A 1 90 ? 15.146 -1.106 -4.672 1.00 96.38 90 MET A N 1
ATOM 677 C CA . MET A 1 90 ? 14.934 -2.423 -4.070 1.00 96.38 90 MET A CA 1
ATOM 678 C C . MET A 1 90 ? 15.508 -3.572 -4.913 1.00 96.38 90 MET A C 1
ATOM 680 O O . MET A 1 90 ? 15.230 -4.737 -4.637 1.00 96.38 90 MET A O 1
ATOM 684 N N . GLY A 1 91 ? 16.333 -3.275 -5.920 1.00 96.38 91 GLY A N 1
ATOM 685 C CA . GLY A 1 91 ? 16.955 -4.296 -6.762 1.00 96.38 91 GLY A CA 1
ATOM 686 C C . GLY A 1 91 ? 16.007 -4.805 -7.839 1.00 96.38 91 GLY A C 1
ATOM 687 O O . GLY A 1 91 ? 15.416 -4.006 -8.561 1.00 96.38 91 GLY A O 1
ATOM 688 N N . ASP A 1 92 ? 15.893 -6.125 -7.951 1.00 96.38 92 ASP A N 1
ATOM 689 C CA . ASP A 1 92 ? 15.172 -6.791 -9.036 1.00 96.38 92 ASP A CA 1
ATOM 690 C C . ASP A 1 92 ? 13.654 -6.576 -8.979 1.00 96.38 92 ASP A C 1
ATOM 692 O O . ASP A 1 92 ? 13.070 -6.393 -7.907 1.00 96.38 92 ASP A O 1
ATOM 696 N N . VAL A 1 93 ? 13.014 -6.649 -10.153 1.00 96.31 93 VAL A N 1
ATOM 697 C CA . VAL A 1 93 ? 11.552 -6.574 -10.323 1.00 96.31 93 VAL A CA 1
ATOM 698 C C . VAL A 1 93 ? 10.834 -7.465 -9.306 1.00 96.31 93 VAL A C 1
ATOM 700 O O . VAL A 1 93 ? 11.270 -8.574 -9.001 1.00 96.31 93 VAL A O 1
ATOM 703 N N . GLY A 1 94 ? 9.717 -6.974 -8.782 1.00 94.50 94 GLY A N 1
ATOM 704 C CA . GLY A 1 94 ? 8.895 -7.639 -7.783 1.00 94.50 94 GLY A CA 1
ATOM 705 C C . GLY A 1 94 ? 9.280 -7.279 -6.349 1.00 94.50 94 GLY A C 1
ATOM 706 O O . GLY A 1 94 ? 8.441 -7.417 -5.459 1.00 94.50 94 GLY A O 1
ATOM 707 N N . ASN A 1 95 ? 10.502 -6.805 -6.078 1.00 96.19 95 ASN A N 1
ATOM 708 C CA . ASN A 1 95 ? 10.925 -6.477 -4.713 1.00 96.19 95 ASN A CA 1
ATOM 709 C C . ASN A 1 95 ? 10.214 -5.247 -4.137 1.00 96.19 95 ASN A C 1
ATOM 711 O O . ASN A 1 95 ? 9.860 -5.255 -2.955 1.00 96.19 95 ASN A O 1
ATOM 715 N N . ALA A 1 96 ? 9.957 -4.212 -4.941 1.00 96.12 96 ALA A N 1
ATOM 716 C CA . ALA A 1 96 ? 9.186 -3.060 -4.478 1.00 96.12 96 ALA A CA 1
ATOM 717 C C . ALA A 1 96 ? 7.719 -3.445 -4.253 1.00 96.12 96 ALA A C 1
ATOM 719 O O . ALA A 1 96 ? 7.124 -3.038 -3.252 1.00 96.12 96 ALA A O 1
ATOM 720 N N . THR A 1 97 ? 7.160 -4.288 -5.126 1.00 94.81 97 THR A N 1
ATOM 721 C CA . THR A 1 97 ? 5.806 -4.835 -4.965 1.00 94.81 97 THR A CA 1
ATOM 722 C C . THR A 1 97 ? 5.676 -5.675 -3.691 1.00 94.81 97 THR A C 1
ATOM 724 O O . THR A 1 97 ? 4.776 -5.423 -2.889 1.00 94.81 97 THR A O 1
ATOM 727 N N . LYS A 1 98 ? 6.601 -6.611 -3.441 1.00 94.88 98 LYS A N 1
ATOM 728 C CA . LYS A 1 98 ? 6.636 -7.419 -2.206 1.00 94.88 98 LYS A CA 1
ATOM 729 C C . LYS A 1 98 ? 6.748 -6.538 -0.963 1.00 94.88 98 LYS A C 1
ATOM 731 O O . LYS A 1 98 ? 5.973 -6.702 -0.028 1.00 94.88 98 LYS A O 1
ATOM 736 N N . MET A 1 99 ? 7.669 -5.569 -0.963 1.00 95.38 99 MET A N 1
ATOM 737 C CA . MET A 1 99 ? 7.831 -4.644 0.163 1.00 95.38 99 MET A CA 1
ATOM 738 C C . MET A 1 99 ? 6.553 -3.835 0.423 1.00 95.38 99 MET A C 1
ATOM 740 O O . MET A 1 99 ? 6.142 -3.684 1.572 1.00 95.38 99 MET A O 1
ATOM 744 N N . ASN A 1 100 ? 5.887 -3.348 -0.629 1.00 94.38 100 ASN A N 1
ATOM 745 C CA . ASN A 1 100 ? 4.606 -2.659 -0.488 1.00 94.38 100 ASN A CA 1
ATOM 746 C C . ASN A 1 100 ? 3.541 -3.559 0.153 1.00 94.38 100 ASN A C 1
ATOM 748 O O . ASN A 1 100 ? 2.881 -3.124 1.094 1.00 94.38 100 ASN A O 1
ATOM 752 N N . LEU A 1 101 ? 3.386 -4.804 -0.308 1.00 94.44 101 LEU A N 1
ATOM 753 C CA . LEU A 1 101 ? 2.388 -5.717 0.256 1.00 94.44 101 LEU A CA 1
ATOM 754 C C . LEU A 1 101 ? 2.653 -6.026 1.740 1.00 94.44 101 LEU A C 1
ATOM 756 O O . LEU A 1 101 ? 1.713 -5.987 2.536 1.00 94.44 101 LEU A O 1
ATOM 760 N N . VAL A 1 102 ? 3.920 -6.177 2.145 1.00 94.94 102 VAL A N 1
ATOM 761 C CA . VAL A 1 102 ? 4.309 -6.313 3.563 1.00 94.94 102 VAL A CA 1
ATOM 762 C C . VAL A 1 102 ? 3.848 -5.104 4.390 1.00 94.94 102 VAL A C 1
ATOM 764 O O . VAL A 1 102 ? 3.253 -5.268 5.459 1.00 94.94 102 VAL A O 1
ATOM 767 N N . LEU A 1 103 ? 4.071 -3.880 3.903 1.00 93.88 103 LEU A N 1
ATOM 768 C CA . LEU A 1 103 ? 3.654 -2.653 4.597 1.00 93.88 103 LEU A CA 1
ATOM 769 C C . LEU A 1 103 ? 2.123 -2.503 4.658 1.00 93.88 103 LEU A C 1
ATOM 771 O O . LEU A 1 103 ? 1.578 -2.081 5.688 1.00 93.88 103 LEU A O 1
ATOM 775 N N . GLN A 1 104 ? 1.414 -2.888 3.591 1.00 93.75 104 GLN A N 1
ATOM 776 C CA . GLN A 1 104 ? -0.052 -2.898 3.570 1.00 93.75 104 GLN A CA 1
ATOM 777 C C . GLN A 1 104 ? -0.629 -3.955 4.517 1.00 93.75 104 GLN A C 1
ATOM 779 O O . GLN A 1 104 ? -1.610 -3.677 5.207 1.00 93.75 104 GLN A O 1
ATOM 784 N N . MET A 1 105 ? -0.002 -5.130 4.624 1.00 95.56 105 MET A N 1
ATOM 785 C CA . MET A 1 105 ? -0.394 -6.163 5.584 1.00 95.56 105 MET A CA 1
ATOM 786 C C . MET A 1 105 ? -0.317 -5.643 7.021 1.00 95.56 105 MET A C 1
ATOM 788 O O . MET A 1 105 ? -1.298 -5.760 7.760 1.00 95.56 105 MET A O 1
ATOM 792 N N . ILE A 1 106 ? 0.813 -5.037 7.407 1.00 95.50 106 ILE A N 1
ATOM 793 C CA . ILE A 1 106 ? 0.992 -4.443 8.742 1.00 95.50 106 ILE A CA 1
ATOM 794 C C . ILE A 1 106 ? -0.118 -3.420 9.012 1.00 95.50 106 ILE A C 1
ATOM 796 O O . ILE A 1 106 ? -0.811 -3.501 10.027 1.00 95.50 106 ILE A O 1
ATOM 800 N N . SER A 1 107 ? -0.336 -2.503 8.068 1.00 94.31 107 SER A N 1
ATOM 801 C CA . SER A 1 107 ? -1.334 -1.436 8.196 1.00 94.31 107 SER A CA 1
ATOM 802 C C . SER A 1 107 ? -2.762 -1.978 8.324 1.00 94.31 107 SER A C 1
ATOM 804 O O . SER A 1 107 ? -3.517 -1.534 9.192 1.00 94.31 107 SER A O 1
ATOM 806 N N . GLY A 1 108 ? -3.140 -2.954 7.493 1.00 95.62 108 GLY A N 1
ATOM 807 C CA . GLY A 1 108 ? -4.471 -3.563 7.505 1.00 95.62 108 GLY A CA 1
ATOM 808 C C . GLY A 1 108 ? -4.755 -4.349 8.785 1.00 95.62 108 GLY A C 1
ATOM 809 O O . GLY A 1 108 ? -5.833 -4.210 9.363 1.00 95.62 108 GLY A O 1
ATOM 810 N N . VAL A 1 109 ? -3.784 -5.126 9.274 1.00 96.56 109 VAL A N 1
ATOM 811 C CA . VAL A 1 109 ? -3.919 -5.875 10.536 1.00 96.56 109 VAL A CA 1
ATOM 812 C C . VAL A 1 109 ? -4.024 -4.927 11.732 1.00 96.56 109 VAL A C 1
ATOM 814 O O . VAL A 1 109 ? -4.910 -5.096 12.571 1.00 96.56 109 VAL A O 1
ATOM 817 N N . MET A 1 110 ? -3.170 -3.899 11.803 1.00 94.75 110 MET A N 1
ATOM 818 C CA . MET A 1 110 ? -3.233 -2.896 12.874 1.00 94.75 110 MET A CA 1
ATOM 819 C C . MET A 1 110 ? -4.596 -2.204 12.912 1.00 94.75 110 MET A C 1
ATOM 821 O O . MET A 1 110 ? -5.191 -2.059 13.980 1.00 94.75 110 MET A O 1
ATOM 825 N N . LEU A 1 111 ? -5.116 -1.808 11.751 1.00 94.44 111 LEU A N 1
ATOM 826 C CA . LEU A 1 111 ? -6.385 -1.099 11.658 1.00 94.44 111 LEU A CA 1
ATOM 827 C C . LEU A 1 111 ? -7.588 -1.976 12.024 1.00 94.44 111 LEU A C 1
ATOM 829 O O . LEU A 1 111 ? -8.476 -1.509 12.740 1.00 94.44 111 LEU A O 1
ATOM 833 N N . ALA A 1 112 ? -7.598 -3.246 11.609 1.00 94.88 112 ALA A N 1
ATOM 834 C CA . ALA A 1 112 ? -8.601 -4.208 12.063 1.00 94.88 112 ALA A CA 1
ATOM 835 C C . ALA A 1 112 ? -8.567 -4.374 13.595 1.00 94.88 112 ALA A C 1
ATOM 837 O O . ALA A 1 112 ? -9.613 -4.314 14.242 1.00 94.88 112 ALA A O 1
ATOM 838 N N . GLY A 1 113 ? -7.369 -4.483 14.180 1.00 93.88 113 GLY A N 1
ATOM 839 C CA . GLY A 1 113 ? -7.190 -4.579 15.629 1.00 93.88 113 GLY A CA 1
ATOM 840 C C . GLY A 1 113 ? -7.688 -3.343 16.386 1.00 93.88 113 GLY A C 1
ATOM 841 O O . GLY A 1 113 ? -8.402 -3.477 17.377 1.00 93.88 113 GLY A O 1
ATOM 842 N N . ILE A 1 114 ? -7.376 -2.130 15.917 1.00 92.44 114 ILE A N 1
ATOM 843 C CA . ILE A 1 114 ? -7.861 -0.880 16.536 1.00 92.44 114 ILE A CA 1
ATOM 844 C C . ILE A 1 114 ? -9.386 -0.803 16.472 1.00 92.44 114 ILE A C 1
ATOM 846 O O . ILE A 1 114 ? -10.024 -0.477 17.471 1.00 92.44 114 ILE A O 1
ATOM 850 N N . ALA A 1 115 ? -9.972 -1.121 15.317 1.00 92.88 115 ALA A N 1
ATOM 851 C CA . ALA A 1 115 ? -11.417 -1.121 15.132 1.00 92.88 115 ALA A CA 1
ATOM 852 C C . ALA A 1 115 ? -12.121 -2.070 16.117 1.00 92.88 115 ALA A C 1
ATOM 854 O O . ALA A 1 115 ? -13.067 -1.672 16.797 1.00 92.88 115 ALA A O 1
ATOM 855 N N . GLU A 1 116 ? -11.616 -3.297 16.259 1.00 92.06 116 GLU A N 1
ATOM 856 C CA . GLU A 1 116 ? -12.135 -4.273 17.221 1.00 92.06 116 GLU A CA 1
ATOM 857 C C . GLU A 1 116 ? -12.038 -3.771 18.668 1.00 92.06 116 GLU A C 1
ATOM 859 O O . GLU A 1 116 ? -13.004 -3.845 19.431 1.00 92.06 116 GLU A O 1
ATOM 864 N N . ARG A 1 117 ? -10.892 -3.195 19.047 1.00 91.50 117 ARG A N 1
ATOM 865 C CA . ARG A 1 117 ? -10.653 -2.722 20.418 1.00 91.50 117 ARG A CA 1
ATOM 866 C C . ARG A 1 117 ? -11.480 -1.498 20.780 1.00 91.50 117 ARG A C 1
ATOM 868 O O . ARG A 1 117 ? -12.005 -1.454 21.889 1.00 91.50 117 ARG A O 1
ATOM 875 N N . LEU A 1 118 ? -11.640 -0.538 19.871 1.00 92.50 118 LEU A N 1
ATOM 876 C CA . LEU A 1 118 ? -12.504 0.620 20.106 1.00 92.50 118 LEU A CA 1
ATOM 877 C C . LEU A 1 118 ? -13.970 0.196 20.238 1.00 92.50 118 LEU A C 1
ATOM 879 O O . LEU A 1 118 ? -14.690 0.733 21.080 1.00 92.50 118 LEU A O 1
ATOM 883 N N . ALA A 1 119 ? -14.424 -0.784 19.455 1.00 91.06 119 ALA A N 1
ATOM 884 C CA . ALA A 1 119 ? -15.779 -1.306 19.594 1.00 91.06 119 ALA A CA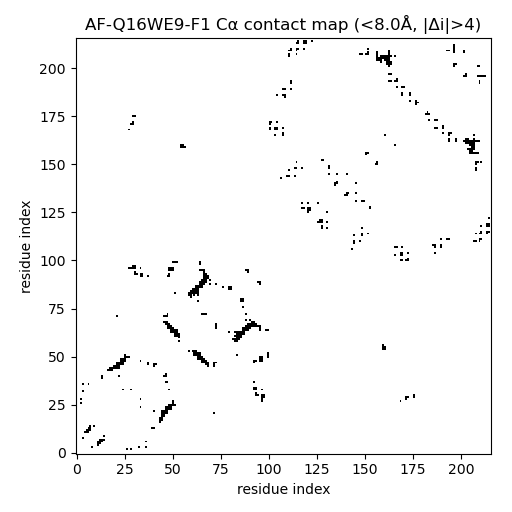 1
ATOM 885 C C . ALA A 1 119 ? -15.994 -2.095 20.897 1.00 91.06 119 ALA A C 1
ATOM 887 O O . ALA A 1 119 ? -17.067 -1.993 21.491 1.00 91.06 119 ALA A O 1
ATOM 888 N N . LEU A 1 120 ? -14.993 -2.848 21.364 1.00 91.31 120 LEU A N 1
ATOM 889 C CA . LEU A 1 120 ? -15.042 -3.511 22.669 1.00 91.31 120 LEU A CA 1
ATOM 890 C C . LEU A 1 120 ? -15.040 -2.495 23.819 1.00 91.31 120 LEU A C 1
ATOM 892 O O . LEU A 1 120 ? -15.843 -2.620 24.734 1.00 91.31 120 LEU A O 1
ATOM 896 N N . ALA A 1 121 ? -14.190 -1.470 23.756 1.00 92.50 121 ALA A N 1
ATOM 897 C CA . ALA A 1 121 ? -14.129 -0.421 24.771 1.00 92.50 121 ALA A CA 1
ATOM 898 C C . 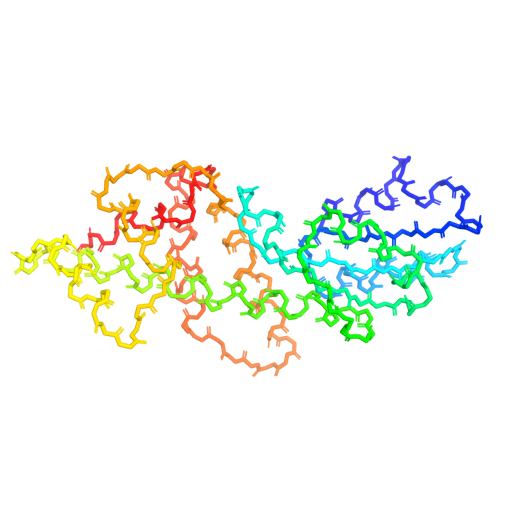ALA A 1 121 ? -15.490 0.263 24.986 1.00 92.50 121 ALA A C 1
ATOM 900 O O . ALA A 1 121 ? -15.935 0.385 26.123 1.00 92.50 121 ALA A O 1
ATOM 901 N N . ASP A 1 122 ? -16.177 0.612 23.893 1.00 90.69 122 ASP A N 1
ATOM 902 C CA . ASP A 1 122 ? -17.534 1.186 23.916 1.00 90.69 122 ASP A CA 1
ATOM 903 C C . ASP A 1 122 ? -18.528 0.279 24.670 1.00 90.69 122 ASP A C 1
ATOM 905 O O . ASP A 1 122 ? -19.374 0.749 25.428 1.00 90.69 122 ASP A O 1
ATOM 909 N N . ARG A 1 123 ? -18.394 -1.044 24.524 1.00 90.75 123 ARG A N 1
ATOM 910 C CA . ARG A 1 123 ? -19.261 -2.037 25.185 1.00 90.75 123 ARG A CA 1
ATOM 911 C C . ARG A 1 123 ? -18.963 -2.236 26.657 1.00 90.75 123 ARG A C 1
ATOM 913 O O . ARG A 1 123 ? -19.886 -2.472 27.428 1.00 90.75 123 ARG A O 1
ATOM 920 N N . GLU A 1 124 ? -17.699 -2.116 27.032 1.00 93.69 124 GLU A N 1
ATOM 921 C CA . GLU A 1 124 ? -17.250 -2.149 28.425 1.00 93.69 124 GLU A CA 1
ATOM 922 C C . GLU A 1 124 ? -17.513 -0.814 29.151 1.00 93.69 124 GLU A C 1
ATOM 924 O O . GLU A 1 124 ? -17.131 -0.640 30.306 1.00 93.69 124 GLU A O 1
ATOM 929 N N . GLY A 1 125 ? -18.170 0.151 28.492 1.00 94.06 125 GLY A N 1
ATOM 930 C CA . GLY A 1 125 ? -18.504 1.452 29.073 1.00 94.06 125 GLY A CA 1
ATOM 931 C C . GLY A 1 125 ? -17.337 2.439 29.110 1.00 94.06 125 GLY A C 1
ATOM 932 O O . GLY A 1 125 ? -17.438 3.477 29.767 1.00 94.06 125 GLY A O 1
ATOM 933 N N . LEU A 1 126 ? -16.239 2.146 28.409 1.00 95.75 126 LEU A N 1
ATOM 934 C CA . LEU A 1 126 ? -15.127 3.072 28.235 1.00 95.75 126 LEU A CA 1
ATOM 935 C C . LEU A 1 126 ? -15.420 4.034 27.084 1.00 95.75 126 LEU A C 1
ATOM 937 O O . LEU A 1 126 ? -15.853 3.634 26.002 1.00 95.75 126 LEU A O 1
ATOM 941 N N . GLN A 1 127 ? -15.112 5.313 27.288 1.00 95.19 127 GLN A N 1
ATOM 942 C CA . GLN A 1 127 ? -15.162 6.282 26.202 1.00 95.19 127 GLN A CA 1
ATOM 943 C C . GLN A 1 127 ? -14.029 5.985 25.215 1.00 95.19 127 GLN A C 1
ATOM 945 O O . GLN A 1 127 ? -12.855 5.957 25.581 1.00 95.19 127 GLN A O 1
ATOM 950 N N . GLN A 1 128 ? -14.368 5.803 23.937 1.00 93.69 128 GLN A N 1
ATOM 951 C CA . GLN A 1 128 ? -13.380 5.538 22.883 1.00 93.69 128 GLN A CA 1
ATOM 952 C C . GLN A 1 128 ? -12.317 6.646 22.781 1.00 93.69 128 GLN A C 1
ATOM 954 O O . GLN A 1 128 ? -11.167 6.373 22.444 1.00 93.69 128 GLN A O 1
ATOM 959 N N . LYS A 1 129 ? -12.702 7.888 23.104 1.00 95.19 129 LYS A N 1
ATOM 960 C CA . LYS A 1 129 ? -11.804 9.045 23.170 1.00 95.19 129 LYS A CA 1
ATOM 961 C C . LYS A 1 129 ? -10.723 8.863 24.233 1.00 95.19 129 LYS A C 1
ATOM 963 O O . LYS A 1 129 ? -9.553 9.009 23.909 1.00 95.19 129 LYS A O 1
ATOM 968 N N . ASP A 1 130 ? -11.103 8.457 25.441 1.00 96.19 130 ASP A N 1
ATOM 969 C CA . ASP A 1 130 ? -10.163 8.224 26.542 1.00 96.19 130 ASP A CA 1
ATOM 970 C C . ASP A 1 130 ? -9.193 7.085 26.195 1.00 96.19 130 ASP A C 1
ATOM 972 O O . ASP A 1 130 ? -7.998 7.174 26.462 1.00 96.19 130 ASP A O 1
ATOM 976 N N . VAL A 1 131 ? -9.683 6.030 25.532 1.00 95.06 131 VAL A N 1
ATOM 977 C CA . VAL A 1 131 ? -8.826 4.931 25.054 1.00 95.06 131 VAL A CA 1
ATOM 978 C C . VAL A 1 131 ? -7.781 5.435 24.064 1.00 95.06 131 VAL A C 1
ATOM 980 O O . VAL A 1 131 ? -6.614 5.060 24.175 1.00 95.06 131 VAL A O 1
ATOM 983 N N . LEU A 1 132 ? -8.179 6.275 23.106 1.00 95.06 132 LEU A N 1
ATOM 984 C CA . LEU A 1 132 ? -7.255 6.809 22.109 1.00 95.06 132 LEU A CA 1
ATOM 985 C C . LEU A 1 132 ? -6.258 7.806 22.725 1.00 95.06 132 LEU A C 1
ATOM 987 O O . LEU A 1 132 ? -5.082 7.754 22.379 1.00 95.06 132 LEU A O 1
ATOM 991 N N . GLU A 1 133 ? -6.696 8.642 23.673 1.00 95.81 133 GLU A N 1
ATOM 992 C CA . GLU A 1 133 ? -5.828 9.557 24.434 1.00 95.81 133 GLU A CA 1
ATOM 993 C C . GLU A 1 133 ? -4.784 8.795 25.261 1.00 95.81 133 GLU A C 1
ATOM 995 O O . GLU A 1 133 ? -3.606 9.144 25.253 1.00 95.81 133 GLU A O 1
ATOM 1000 N N . VAL A 1 134 ? -5.180 7.712 25.938 1.00 95.88 134 VAL A N 1
ATOM 1001 C CA . VAL A 1 134 ? -4.228 6.861 26.667 1.00 95.88 134 VAL A CA 1
ATOM 1002 C C . VAL A 1 134 ? -3.274 6.170 25.698 1.00 95.88 134 VAL A C 1
ATOM 1004 O O . VAL A 1 134 ? -2.073 6.135 25.961 1.00 95.88 134 VAL A O 1
ATOM 1007 N N . LEU A 1 135 ? -3.777 5.640 24.576 1.00 94.38 135 LEU A N 1
ATOM 1008 C CA . LEU A 1 135 ? -2.957 4.968 23.565 1.00 94.38 135 LEU A CA 1
ATOM 1009 C C . LEU A 1 135 ? -1.870 5.897 23.015 1.00 94.38 135 LEU A C 1
ATOM 1011 O O . LEU A 1 135 ? -0.731 5.449 22.866 1.00 94.38 135 LEU A O 1
ATOM 1015 N N . GLU A 1 136 ? -2.195 7.169 22.774 1.00 96.00 136 GLU A N 1
ATOM 1016 C CA . GLU A 1 136 ? -1.260 8.190 22.284 1.00 96.00 136 GLU A CA 1
ATOM 1017 C C . GLU A 1 136 ? -0.019 8.343 23.174 1.00 96.00 136 GLU A C 1
ATOM 1019 O O . GLU A 1 136 ? 1.077 8.588 22.671 1.00 96.00 136 GLU A O 1
ATOM 1024 N N . LEU A 1 137 ? -0.177 8.141 24.486 1.00 96.81 137 LEU A N 1
ATOM 1025 C CA . LEU A 1 137 ? 0.896 8.238 25.481 1.00 96.81 137 LEU A CA 1
ATOM 1026 C C . LEU A 1 137 ? 1.731 6.954 25.610 1.00 96.81 137 LEU A C 1
ATOM 1028 O O . LEU A 1 137 ? 2.726 6.932 26.337 1.00 96.81 137 LEU A O 1
ATOM 1032 N N . THR A 1 138 ? 1.339 5.869 24.940 1.00 95.25 138 THR A N 1
ATOM 1033 C CA . THR A 1 138 ? 2.062 4.591 24.974 1.00 95.25 138 THR A CA 1
ATOM 1034 C C . THR A 1 138 ? 3.059 4.460 23.824 1.00 95.25 138 THR A C 1
ATOM 1036 O O . THR A 1 138 ? 2.972 5.141 22.805 1.00 95.25 138 THR A O 1
ATOM 1039 N N . SER A 1 139 ? 3.962 3.482 23.923 1.00 94.06 139 SER A N 1
ATOM 1040 C CA . SER A 1 139 ? 4.862 3.098 22.827 1.00 94.06 139 SER A CA 1
ATOM 1041 C C . SER A 1 139 ? 4.152 2.496 21.605 1.00 94.06 139 SER A C 1
ATOM 1043 O O . SER A 1 139 ? 4.802 2.245 20.594 1.00 94.06 139 SER A O 1
ATOM 1045 N N . MET A 1 140 ? 2.839 2.249 21.682 1.00 89.00 140 MET A N 1
ATOM 1046 C CA . MET A 1 140 ? 2.026 1.749 20.568 1.00 89.00 140 MET A CA 1
ATOM 1047 C C . MET A 1 140 ? 1.494 2.881 19.676 1.00 89.00 140 MET A C 1
ATOM 1049 O O . MET A 1 140 ? 0.904 2.607 18.628 1.00 89.00 140 MET A O 1
ATOM 1053 N N . SER A 1 141 ? 1.670 4.140 20.090 1.00 92.31 141 SER A N 1
ATOM 1054 C CA . SER A 1 141 ? 1.220 5.301 19.331 1.00 92.31 141 SER A CA 1
ATOM 1055 C C . SER A 1 141 ? 1.911 5.373 17.970 1.00 92.31 141 SER A C 1
ATOM 1057 O O . SER A 1 141 ? 3.129 5.240 17.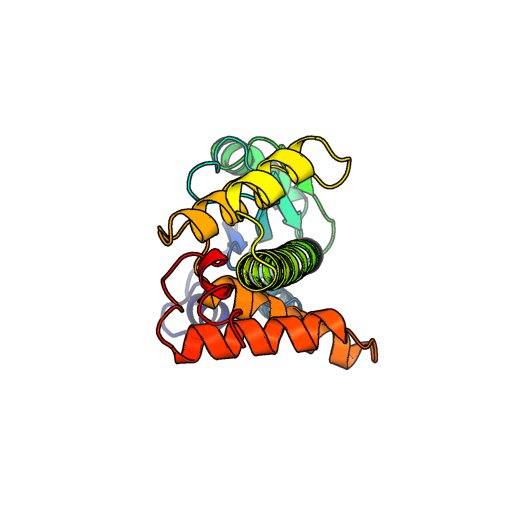847 1.00 92.31 141 SER A O 1
ATOM 1059 N N . SER A 1 142 ? 1.116 5.594 16.927 1.00 91.94 142 SER A N 1
ATOM 1060 C CA . SER A 1 142 ? 1.609 5.913 15.591 1.00 91.94 142 SER A CA 1
ATOM 1061 C C . SER A 1 142 ? 0.646 6.867 14.904 1.00 91.94 142 SER A C 1
ATOM 1063 O O . SER A 1 142 ? -0.552 6.877 15.195 1.00 91.94 142 SER A O 1
ATOM 1065 N N . GLU A 1 143 ? 1.161 7.632 13.944 1.00 89.44 143 GLU A N 1
ATOM 1066 C CA . GLU A 1 143 ? 0.360 8.554 13.138 1.00 89.44 143 GLU A CA 1
ATOM 1067 C C . GLU A 1 143 ? -0.861 7.848 12.518 1.00 89.44 143 GLU A C 1
ATOM 1069 O O . GLU A 1 143 ? -1.980 8.352 12.603 1.00 89.44 143 GLU A O 1
ATOM 1074 N N . LEU A 1 144 ? -0.665 6.638 11.980 1.00 89.12 144 LEU A N 1
ATOM 1075 C CA . LEU A 1 144 ? -1.732 5.829 11.393 1.00 89.12 144 LEU A CA 1
ATOM 1076 C C . LEU A 1 144 ? -2.803 5.456 12.426 1.00 89.12 144 LEU A C 1
ATOM 1078 O O . LEU A 1 144 ? -3.993 5.618 12.152 1.00 89.12 144 LEU A O 1
ATOM 1082 N N . VAL A 1 145 ? -2.400 4.994 13.614 1.00 92.12 145 VAL A N 1
ATOM 1083 C CA . VAL A 1 145 ? -3.342 4.634 14.687 1.00 92.12 145 VAL A CA 1
ATOM 1084 C C . VAL A 1 145 ? -4.171 5.848 15.095 1.00 92.12 145 VAL A C 1
ATOM 1086 O O . VAL A 1 145 ? -5.397 5.759 15.158 1.00 92.12 145 VAL A O 1
ATOM 1089 N N . MET A 1 146 ? -3.521 6.992 15.317 1.00 93.81 146 MET A N 1
ATOM 1090 C CA . MET A 1 146 ? -4.192 8.210 15.768 1.00 93.81 146 MET A CA 1
ATOM 1091 C C . MET A 1 146 ? -5.141 8.761 14.706 1.00 93.81 146 MET A C 1
ATOM 1093 O O . MET A 1 146 ? -6.287 9.09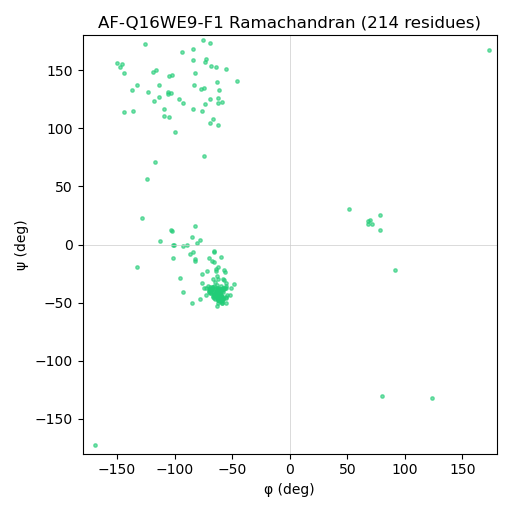2 15.013 1.00 93.81 146 MET A O 1
ATOM 1097 N N . GLN A 1 147 ? -4.714 8.823 13.444 1.00 92.00 147 GLN A N 1
ATOM 1098 C CA . GLN A 1 147 ? -5.560 9.306 12.351 1.00 92.00 147 GLN A CA 1
ATOM 1099 C C . GLN A 1 147 ? -6.790 8.416 12.153 1.00 92.00 147 GLN A C 1
ATOM 1101 O O . GLN A 1 147 ? -7.919 8.914 12.119 1.00 92.00 147 GLN A O 1
ATOM 1106 N N . LYS A 1 148 ? -6.595 7.096 12.056 1.00 92.81 148 LYS A N 1
ATOM 1107 C CA . LYS A 1 148 ? -7.693 6.155 11.801 1.00 92.81 148 LYS A CA 1
ATOM 1108 C C . LYS A 1 148 ? -8.601 5.982 13.018 1.00 92.81 148 LYS A C 1
ATOM 1110 O O . LYS A 1 148 ? -9.816 5.927 12.851 1.00 92.81 148 LYS A O 1
ATOM 1115 N N . GLY A 1 149 ? -8.045 5.967 14.230 1.00 94.12 149 GLY A N 1
ATOM 1116 C CA . GLY A 1 149 ? -8.811 5.942 15.477 1.00 94.12 149 GLY A CA 1
ATOM 1117 C C . GLY A 1 149 ? -9.721 7.164 15.618 1.00 94.12 149 GLY A C 1
ATOM 1118 O O . GLY A 1 149 ? -10.907 7.020 15.902 1.00 94.12 149 GLY A O 1
ATOM 1119 N N . ASN A 1 150 ? -9.214 8.363 15.317 1.00 93.94 150 ASN A N 1
ATOM 1120 C CA . ASN A 1 150 ? -10.027 9.582 15.328 1.00 93.94 150 ASN A CA 1
ATOM 1121 C C . ASN A 1 150 ? -11.150 9.554 14.276 1.00 93.94 150 ASN A C 1
ATOM 1123 O O . ASN A 1 150 ? -12.262 9.992 14.567 1.00 93.94 150 ASN A O 1
ATOM 1127 N N . ALA A 1 151 ? -10.887 9.032 13.072 1.00 93.75 151 ALA A N 1
ATOM 1128 C CA . ALA A 1 151 ? -11.917 8.847 12.044 1.00 93.75 151 ALA A CA 1
ATOM 1129 C C . ALA A 1 151 ? -13.020 7.879 12.513 1.00 93.75 151 ALA A C 1
ATOM 1131 O O . ALA A 1 151 ? -14.209 8.167 12.364 1.00 93.75 151 ALA A O 1
ATOM 1132 N N . ILE A 1 152 ? -12.628 6.777 13.165 1.00 94.00 152 ILE A N 1
ATOM 1133 C CA . ILE A 1 152 ? -13.545 5.804 13.773 1.00 94.00 152 ILE A CA 1
ATOM 1134 C C . ILE A 1 152 ? -14.440 6.458 14.831 1.00 94.00 152 ILE A C 1
ATOM 1136 O O . ILE A 1 152 ? -15.655 6.275 14.775 1.00 94.00 152 ILE A O 1
ATOM 1140 N N . ILE A 1 153 ? -13.863 7.236 15.753 1.00 92.94 153 ILE A N 1
ATOM 1141 C CA . ILE A 1 153 ? -14.602 7.911 16.835 1.00 92.94 153 ILE A CA 1
ATOM 1142 C C . ILE A 1 153 ? -15.602 8.928 16.275 1.00 92.94 153 ILE A C 1
ATOM 1144 O O . ILE A 1 153 ? -16.725 9.029 16.764 1.00 92.94 153 ILE A O 1
ATOM 1148 N N . LYS A 1 154 ? -15.212 9.672 15.235 1.00 93.19 154 LYS A N 1
ATOM 114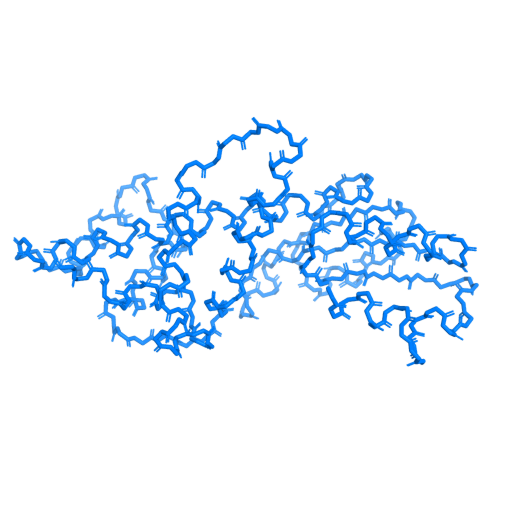9 C CA . LYS A 1 154 ? -16.095 10.640 14.565 1.00 93.19 154 LYS A CA 1
ATOM 1150 C C . LYS A 1 154 ? -17.187 9.971 13.728 1.00 93.19 154 LYS A C 1
ATOM 1152 O O . LYS A 1 154 ? -18.203 10.599 13.455 1.00 93.19 154 LYS A O 1
ATOM 1157 N N . GLY A 1 155 ? -16.982 8.721 13.310 1.00 91.00 155 GLY A N 1
ATOM 1158 C CA . GLY A 1 155 ? -17.871 8.031 12.374 1.00 91.00 155 GLY A CA 1
ATOM 1159 C C . GLY A 1 155 ? -17.818 8.603 10.953 1.00 91.00 155 GLY A C 1
ATOM 1160 O O . GLY A 1 155 ? -18.752 8.410 10.177 1.00 91.00 155 GLY A O 1
ATOM 1161 N N . GLU A 1 156 ? -16.738 9.307 10.610 1.00 91.69 156 GLU A N 1
ATOM 1162 C CA . GLU A 1 156 ? -16.534 9.951 9.313 1.00 91.69 156 GLU A CA 1
ATOM 1163 C C . GLU A 1 156 ? -15.372 9.278 8.583 1.00 91.69 156 GLU A C 1
ATOM 1165 O O . GLU A 1 156 ? -14.265 9.184 9.113 1.00 91.69 156 GLU A O 1
ATOM 1170 N N . PHE A 1 157 ? -15.603 8.835 7.345 1.00 92.62 157 PHE A N 1
ATOM 1171 C CA . PHE A 1 157 ? -14.639 8.019 6.596 1.00 92.62 157 PHE A CA 1
ATOM 1172 C C . PHE A 1 157 ? -14.264 8.624 5.230 1.00 92.62 157 PHE A C 1
ATOM 1174 O O . PHE A 1 157 ? -14.452 7.963 4.200 1.00 92.62 157 PHE A O 1
ATOM 1181 N N . PRO A 1 158 ? -13.755 9.873 5.177 1.00 89.38 158 PRO A N 1
ATOM 1182 C CA . PRO A 1 158 ? -13.307 10.477 3.926 1.00 89.38 158 PRO A CA 1
ATOM 1183 C C . PRO A 1 158 ? -12.141 9.661 3.339 1.00 89.38 158 PRO A C 1
ATOM 1185 O O . PRO A 1 158 ? -11.155 9.433 4.043 1.00 89.38 158 PRO A O 1
ATOM 1188 N N . PRO A 1 159 ? -12.223 9.205 2.076 1.00 85.94 159 PRO A N 1
ATOM 1189 C CA . PRO A 1 159 ? -11.299 8.210 1.544 1.00 85.94 159 PRO A CA 1
ATOM 1190 C C . PRO A 1 159 ? -9.885 8.780 1.380 1.00 85.94 159 PRO A C 1
ATOM 1192 O O . PRO A 1 159 ? -9.602 9.517 0.434 1.00 85.94 159 PRO A O 1
ATOM 1195 N N . GLN A 1 160 ? -8.983 8.400 2.288 1.00 87.81 160 GLN A N 1
ATOM 1196 C CA . GLN A 1 160 ? -7.538 8.583 2.123 1.00 87.81 160 GLN A CA 1
ATOM 1197 C C . GLN A 1 160 ? -6.906 7.344 1.487 1.00 87.81 160 GLN A C 1
ATOM 1199 O O . GLN A 1 160 ? -6.064 7.459 0.598 1.00 87.81 160 GLN A O 1
ATOM 1204 N N . GLN A 1 161 ? -7.353 6.168 1.929 1.00 90.31 161 GLN A N 1
ATOM 1205 C CA . GLN A 1 161 ? -7.121 4.883 1.283 1.00 90.31 161 GLN A CA 1
ATOM 1206 C C . GLN A 1 161 ? -8.440 4.122 1.304 1.00 90.31 161 GLN A C 1
ATOM 1208 O O . GLN A 1 161 ? -8.940 3.785 2.375 1.00 90.31 161 GLN A O 1
ATOM 1213 N N . GLU A 1 162 ? -9.019 3.855 0.136 1.00 94.06 162 GLU A N 1
ATOM 1214 C CA . GLU A 1 162 ? -10.308 3.173 0.092 1.00 94.06 162 GLU A CA 1
ATOM 1215 C C . GLU A 1 162 ? -10.220 1.755 0.672 1.00 94.06 162 GLU A C 1
ATOM 1217 O O . GLU A 1 162 ? -9.285 0.995 0.394 1.00 94.06 162 GLU A O 1
ATOM 1222 N N . LEU A 1 163 ? -11.243 1.364 1.427 1.00 95.75 163 LEU A N 1
ATOM 1223 C CA . LEU A 1 163 ? -11.349 0.064 2.079 1.00 95.75 163 LEU A CA 1
ATOM 1224 C C . LEU A 1 163 ? -11.201 -1.092 1.084 1.00 95.75 163 LEU A C 1
ATOM 1226 O O . LEU A 1 163 ? -10.561 -2.101 1.384 1.00 95.75 163 LEU A O 1
ATOM 1230 N N . LYS A 1 164 ? -11.748 -0.943 -0.128 1.00 95.56 164 LYS A N 1
ATOM 1231 C CA . LYS A 1 164 ? -11.629 -1.949 -1.192 1.00 95.56 164 LYS A CA 1
ATOM 1232 C C . LYS A 1 164 ? -10.181 -2.180 -1.634 1.00 95.56 164 LYS A C 1
ATOM 1234 O O . LYS A 1 164 ? -9.884 -3.287 -2.077 1.00 95.56 164 LYS A O 1
ATOM 1239 N N . HIS A 1 165 ? -9.314 -1.170 -1.535 1.00 94.19 165 HIS A N 1
ATOM 1240 C CA . HIS A 1 165 ? -7.897 -1.284 -1.875 1.00 94.19 165 HIS A CA 1
ATOM 1241 C C . HIS A 1 165 ? -7.131 -1.994 -0.763 1.00 94.19 165 HIS A C 1
ATOM 1243 O O . HIS A 1 165 ? -6.489 -2.992 -1.060 1.00 94.19 165 HIS A O 1
ATOM 1249 N N . MET A 1 166 ? -7.340 -1.616 0.503 1.00 95.50 166 MET A N 1
ATOM 1250 C CA . MET A 1 166 ? -6.775 -2.357 1.642 1.00 95.50 166 MET A CA 1
ATOM 1251 C C . MET A 1 166 ? -7.182 -3.841 1.611 1.00 95.50 166 MET A C 1
ATOM 1253 O O . MET A 1 166 ? -6.349 -4.734 1.727 1.00 95.50 166 MET A O 1
ATOM 1257 N N . GLN A 1 167 ? -8.464 -4.131 1.353 1.00 96.62 167 GLN A N 1
ATOM 1258 C CA . GLN A 1 167 ? -8.951 -5.507 1.201 1.00 96.62 167 GLN A CA 1
ATOM 1259 C C . GLN A 1 167 ? -8.278 -6.238 0.028 1.00 96.62 167 GLN A C 1
ATOM 1261 O O . GLN A 1 167 ? -7.990 -7.431 0.128 1.00 96.62 167 GLN A O 1
ATOM 1266 N N . LYS A 1 168 ? -8.051 -5.546 -1.097 1.00 95.50 168 LYS A N 1
ATOM 1267 C CA . LYS A 1 168 ? -7.341 -6.108 -2.253 1.00 95.50 168 LYS A CA 1
ATOM 1268 C C . LYS A 1 168 ? -5.908 -6.469 -1.860 1.00 95.50 168 LYS A C 1
ATOM 1270 O O . LYS A 1 168 ? -5.505 -7.587 -2.146 1.00 95.50 168 LYS A O 1
ATOM 1275 N N . ASP A 1 169 ? -5.190 -5.581 -1.183 1.00 95.00 169 ASP A N 1
ATOM 1276 C CA . ASP A 1 169 ? -3.786 -5.793 -0.816 1.00 95.00 169 ASP A CA 1
ATOM 1277 C C . ASP A 1 169 ? -3.632 -6.955 0.182 1.00 95.00 169 ASP A C 1
ATOM 1279 O O . ASP A 1 169 ? -2.819 -7.846 -0.051 1.00 95.00 169 ASP A O 1
ATOM 1283 N N . LEU A 1 170 ? -4.507 -7.062 1.195 1.00 96.69 170 LEU A N 1
ATOM 1284 C CA . LEU A 1 170 ? -4.541 -8.234 2.091 1.00 96.69 170 LEU A CA 1
ATOM 1285 C C . LEU A 1 170 ? -4.811 -9.547 1.341 1.00 96.69 170 LEU A C 1
ATOM 1287 O O . LEU A 1 170 ? -4.283 -10.595 1.704 1.00 96.69 170 LEU A O 1
ATOM 1291 N N . LYS A 1 171 ? -5.648 -9.513 0.296 1.00 96.12 171 LYS A N 1
ATOM 1292 C CA . LYS A 1 171 ? -5.884 -10.684 -0.557 1.00 96.12 171 LYS A CA 1
ATOM 1293 C C . LYS A 1 171 ? -4.645 -11.035 -1.389 1.00 96.12 171 LYS A C 1
ATOM 1295 O O . LYS A 1 171 ? -4.359 -12.218 -1.531 1.00 96.12 171 LYS A O 1
ATOM 1300 N N . LEU A 1 172 ? -3.949 -10.045 -1.950 1.00 94.44 172 LEU A N 1
ATOM 1301 C CA . LEU A 1 172 ? -2.721 -10.282 -2.718 1.00 94.44 172 LEU A CA 1
ATOM 1302 C C . LEU A 1 172 ? -1.638 -10.912 -1.836 1.00 94.44 172 LEU A C 1
ATOM 1304 O O . LEU A 1 172 ? -1.003 -11.865 -2.272 1.00 94.44 172 LEU A O 1
ATOM 1308 N N . GLU A 1 173 ? -1.502 -10.455 -0.591 1.00 94.00 173 GLU A N 1
ATOM 1309 C CA . GLU A 1 173 ? -0.552 -11.024 0.371 1.00 94.00 173 GLU A CA 1
ATOM 1310 C C . GLU A 1 173 ? -0.857 -12.498 0.681 1.00 94.00 173 GLU A C 1
ATOM 1312 O O . GLU A 1 173 ? 0.022 -13.349 0.584 1.00 94.00 173 GLU A O 1
ATOM 1317 N N . LEU A 1 174 ? -2.121 -12.826 0.976 1.00 95.44 174 LEU A N 1
ATOM 1318 C CA . LEU A 1 174 ? -2.538 -14.211 1.237 1.00 95.44 174 LEU A CA 1
ATOM 1319 C C . LEU A 1 174 ? -2.284 -15.137 0.041 1.00 95.44 174 LEU A C 1
ATOM 1321 O O . LEU A 1 174 ? -1.886 -16.282 0.228 1.00 95.44 174 LEU A O 1
ATOM 1325 N N . ASN A 1 175 ? -2.504 -14.640 -1.177 1.00 93.19 175 ASN A N 1
ATOM 1326 C CA . ASN A 1 175 ? -2.216 -15.393 -2.394 1.00 93.19 175 ASN A CA 1
ATOM 1327 C C . ASN A 1 175 ? -0.701 -15.575 -2.600 1.00 93.19 175 ASN A C 1
ATOM 1329 O O . ASN A 1 175 ? -0.260 -16.641 -3.019 1.00 93.19 175 ASN A O 1
ATOM 1333 N N . MET A 1 176 ? 0.105 -14.550 -2.299 1.00 89.75 176 MET A N 1
ATOM 1334 C CA . MET A 1 176 ? 1.563 -14.604 -2.437 1.00 89.75 176 MET A CA 1
ATOM 1335 C C . MET A 1 176 ? 2.182 -15.660 -1.513 1.00 89.75 176 MET A C 1
ATOM 1337 O O . MET A 1 176 ? 3.117 -16.352 -1.915 1.00 89.75 176 MET A O 1
ATOM 1341 N N . THR A 1 177 ? 1.673 -15.807 -0.287 1.00 90.44 177 THR A N 1
ATOM 1342 C CA . THR A 1 177 ? 2.224 -16.771 0.674 1.00 90.44 177 THR A CA 1
ATOM 1343 C C . THR A 1 177 ? 1.724 -18.200 0.485 1.00 90.44 177 THR A C 1
ATOM 1345 O O . THR A 1 177 ? 2.330 -19.119 1.036 1.00 90.44 177 THR A O 1
ATOM 1348 N N . GLU A 1 178 ? 0.676 -18.417 -0.317 1.00 88.00 178 GLU A N 1
ATOM 1349 C CA . GLU A 1 178 ? 0.175 -19.755 -0.659 1.00 88.00 178 GLU A CA 1
ATOM 1350 C C . GLU A 1 178 ? 1.251 -20.580 -1.381 1.00 88.00 178 GLU A C 1
ATOM 1352 O O . GLU A 1 178 ? 1.530 -21.710 -0.986 1.00 88.00 178 GLU A O 1
ATOM 1357 N N . GLY A 1 179 ? 1.954 -19.978 -2.348 1.00 82.62 179 GLY A N 1
ATOM 1358 C CA . GLY A 1 179 ? 3.079 -20.615 -3.046 1.00 82.62 179 GLY A CA 1
ATOM 1359 C C . GLY A 1 179 ? 4.337 -20.816 -2.190 1.00 82.62 179 GLY A C 1
ATOM 1360 O O . GLY A 1 179 ? 5.251 -21.521 -2.607 1.00 82.62 179 GLY A O 1
ATOM 1361 N N . LEU A 1 180 ? 4.392 -20.206 -1.002 1.00 90.06 180 LEU A N 1
ATOM 1362 C CA . LEU A 1 180 ? 5.487 -20.348 -0.036 1.00 90.06 180 LEU A CA 1
ATOM 1363 C C . LEU A 1 180 ? 5.146 -21.313 1.106 1.00 90.06 180 LEU A C 1
ATOM 1365 O O . LEU A 1 180 ? 5.956 -21.473 2.017 1.00 90.06 180 LEU A O 1
ATOM 1369 N N . GLU A 1 181 ? 3.940 -21.892 1.103 1.00 92.31 181 GLU A N 1
ATOM 1370 C CA . GLU A 1 181 ? 3.403 -22.695 2.209 1.00 92.31 181 GLU A CA 1
ATOM 1371 C C . GLU A 1 181 ? 3.488 -21.970 3.572 1.00 92.31 181 GLU A C 1
ATOM 1373 O O . GLU A 1 181 ? 3.629 -22.592 4.627 1.00 92.31 181 GLU A O 1
ATOM 1378 N N . HIS A 1 182 ? 3.398 -20.632 3.565 1.00 93.94 182 HIS A N 1
ATOM 1379 C CA . HIS A 1 182 ? 3.536 -19.807 4.765 1.00 93.94 182 HIS A CA 1
ATOM 1380 C C . HIS A 1 182 ? 2.169 -19.283 5.241 1.00 93.94 182 HIS A C 1
ATOM 1382 O O . HIS A 1 182 ? 1.572 -18.418 4.590 1.00 93.94 182 HIS A O 1
ATOM 1388 N N . PRO A 1 183 ? 1.638 -19.775 6.375 1.00 93.88 183 PRO A N 1
ATOM 1389 C CA . PRO A 1 183 ? 0.323 -19.368 6.850 1.00 93.88 183 PRO A CA 1
ATOM 1390 C C . PRO A 1 183 ? 0.350 -17.983 7.511 1.00 93.88 183 PRO A C 1
ATOM 1392 O O . PRO A 1 183 ? 1.151 -17.719 8.405 1.00 93.88 183 PRO A O 1
ATOM 1395 N N . LEU A 1 184 ? -0.616 -17.132 7.151 1.00 96.75 184 LEU A N 1
ATOM 1396 C CA . LEU A 1 184 ? -0.832 -15.807 7.745 1.00 96.75 184 LEU A CA 1
ATOM 1397 C C . LEU A 1 184 ? -2.206 -15.721 8.443 1.00 96.75 184 LEU A C 1
ATOM 1399 O O . LEU A 1 184 ? -3.119 -15.056 7.944 1.00 96.75 184 LEU A O 1
ATOM 1403 N N . PRO A 1 185 ? -2.408 -16.390 9.596 1.00 96.75 185 PRO A N 1
ATOM 1404 C CA . PRO A 1 185 ? -3.733 -16.533 10.209 1.00 96.75 185 PRO A CA 1
ATOM 1405 C C . PRO A 1 185 ? -4.365 -15.195 10.626 1.00 96.75 185 PRO A C 1
ATOM 1407 O O . PRO A 1 185 ? -5.566 -14.996 10.448 1.00 96.75 185 PRO A O 1
ATOM 1410 N N . ILE A 1 186 ? -3.565 -14.253 11.133 1.00 97.62 186 ILE A N 1
ATOM 1411 C CA . ILE A 1 186 ? -4.054 -12.931 11.556 1.00 97.62 186 ILE A CA 1
ATOM 1412 C C . ILE A 1 186 ? -4.475 -12.089 10.345 1.00 97.62 186 ILE A C 1
ATOM 1414 O O . ILE A 1 186 ? -5.528 -11.448 10.358 1.00 97.62 186 ILE A O 1
ATOM 1418 N N . THR A 1 187 ? -3.693 -12.139 9.267 1.00 97.56 187 THR A N 1
ATOM 1419 C CA . THR A 1 187 ? -4.011 -11.484 7.993 1.00 97.56 187 THR A CA 1
ATOM 1420 C C . THR A 1 187 ? -5.270 -12.080 7.370 1.00 97.56 187 THR A C 1
ATOM 1422 O O . THR A 1 187 ? -6.128 -11.337 6.895 1.00 97.56 187 THR A O 1
ATOM 1425 N N . ALA A 1 188 ? -5.432 -13.407 7.427 1.00 97.50 188 ALA A N 1
ATOM 1426 C CA . ALA A 1 188 ? -6.622 -14.098 6.940 1.00 97.50 188 ALA A CA 1
ATOM 1427 C C . ALA A 1 188 ? -7.885 -13.648 7.687 1.00 97.50 188 ALA A C 1
ATOM 1429 O O . ALA A 1 188 ? -8.868 -13.266 7.048 1.00 97.50 188 ALA A O 1
ATOM 1430 N N . ALA A 1 189 ? -7.836 -13.608 9.022 1.00 96.69 189 ALA A N 1
ATOM 1431 C CA . ALA A 1 189 ? -8.936 -13.098 9.838 1.00 96.69 189 ALA A CA 1
ATOM 1432 C C . ALA A 1 189 ? -9.247 -11.629 9.508 1.00 96.69 189 ALA A C 1
ATOM 1434 O O . ALA A 1 189 ? -10.397 -11.284 9.234 1.00 96.69 189 ALA A O 1
ATOM 1435 N N . SER A 1 190 ? -8.217 -10.781 9.434 1.00 96.81 190 SER A N 1
ATOM 1436 C CA . SER A 1 190 ? -8.364 -9.360 9.095 1.00 96.81 190 SER A CA 1
ATOM 1437 C C . SER A 1 190 ? -9.022 -9.173 7.724 1.00 96.81 190 SER A C 1
ATOM 1439 O O . SER A 1 190 ? -9.971 -8.401 7.588 1.00 96.81 190 SER A O 1
ATOM 1441 N N . ASN A 1 191 ? -8.596 -9.927 6.705 1.00 97.31 191 ASN A N 1
ATOM 1442 C CA . ASN A 1 191 ? -9.180 -9.883 5.362 1.00 97.31 191 ASN A CA 1
ATOM 1443 C C . ASN A 1 191 ? -10.684 -10.209 5.365 1.00 97.31 191 ASN A C 1
ATOM 1445 O O . ASN A 1 191 ? -11.442 -9.577 4.627 1.00 97.31 191 ASN A O 1
ATOM 1449 N N . GLU A 1 192 ? -11.146 -11.142 6.203 1.00 96.19 192 GLU A N 1
ATOM 1450 C CA . GLU A 1 192 ? -12.581 -11.432 6.333 1.00 96.19 192 GLU A CA 1
ATOM 1451 C C . GLU A 1 192 ? -13.368 -10.271 6.955 1.00 96.19 192 GLU A C 1
ATOM 1453 O O . GLU A 1 192 ? -14.473 -9.967 6.487 1.00 96.19 192 GLU A O 1
ATOM 1458 N N . VAL A 1 193 ? -12.786 -9.552 7.922 1.00 94.81 193 VAL A N 1
ATOM 1459 C CA . VAL A 1 193 ? -13.381 -8.320 8.472 1.00 94.81 193 VAL A CA 1
ATOM 1460 C C . VAL A 1 193 ? -13.526 -7.263 7.369 1.00 94.81 193 VAL A C 1
ATOM 1462 O O . VAL A 1 193 ? -14.611 -6.710 7.163 1.00 94.81 193 VAL A O 1
ATOM 1465 N N . TYR A 1 194 ? -12.480 -7.049 6.566 1.00 96.56 194 TYR A N 1
ATOM 1466 C CA . TYR A 1 194 ? -12.527 -6.124 5.428 1.00 96.56 194 TYR A CA 1
ATOM 1467 C C . TYR A 1 194 ? -13.535 -6.545 4.349 1.00 96.56 194 TYR A C 1
ATOM 1469 O O . TYR A 1 194 ? -14.281 -5.708 3.831 1.00 96.56 194 TYR A O 1
ATOM 1477 N N . LYS A 1 195 ? -13.616 -7.839 4.010 1.00 95.94 195 LYS A N 1
ATOM 1478 C CA . LYS A 1 195 ? -14.641 -8.364 3.088 1.00 95.94 195 LYS A CA 1
ATOM 1479 C C . LYS A 1 195 ? -16.046 -8.105 3.619 1.00 95.94 195 LYS A C 1
ATOM 1481 O O . LYS A 1 195 ? -16.936 -7.771 2.835 1.00 95.94 195 LYS A O 1
ATOM 1486 N N . HIS A 1 196 ? -16.257 -8.244 4.926 1.00 93.06 196 HIS A N 1
ATOM 1487 C CA . HIS A 1 196 ? -17.540 -7.950 5.550 1.00 93.06 196 HIS A CA 1
ATOM 1488 C C . HIS A 1 196 ? -17.920 -6.473 5.400 1.00 93.06 196 HIS A C 1
ATOM 1490 O O . HIS A 1 196 ? -18.977 -6.189 4.837 1.00 93.06 196 HIS A O 1
ATOM 1496 N N . ALA A 1 197 ? -17.040 -5.545 5.782 1.00 93.31 197 ALA A N 1
ATOM 1497 C CA . ALA A 1 197 ? -17.286 -4.109 5.625 1.00 93.31 197 ALA A CA 1
ATOM 1498 C C . ALA A 1 197 ? -17.535 -3.713 4.155 1.00 93.31 197 ALA A C 1
ATOM 1500 O O . ALA A 1 197 ? -18.456 -2.954 3.843 1.00 93.31 197 ALA A O 1
ATOM 1501 N N . LYS A 1 198 ? -16.786 -4.304 3.215 1.00 94.44 198 LYS A N 1
ATOM 1502 C CA . LYS A 1 198 ? -16.994 -4.101 1.773 1.00 94.44 198 LYS A CA 1
ATOM 1503 C C . LYS A 1 198 ? -18.382 -4.555 1.303 1.00 94.44 198 LYS A C 1
ATOM 1505 O O . LYS A 1 198 ? -18.999 -3.843 0.515 1.00 94.44 198 LYS A O 1
ATOM 1510 N N . ARG A 1 199 ? -18.892 -5.700 1.785 1.00 93.88 199 ARG A N 1
ATOM 1511 C CA . ARG A 1 199 ? -20.260 -6.183 1.480 1.00 93.88 199 ARG A CA 1
ATOM 1512 C C . ARG A 1 199 ? -21.346 -5.238 1.993 1.00 93.88 199 ARG A C 1
ATOM 1514 O O . ARG A 1 199 ? -22.415 -5.173 1.400 1.00 93.88 199 ARG A O 1
ATOM 1521 N N . LEU A 1 200 ? -21.058 -4.479 3.046 1.00 92.19 200 LEU A N 1
ATOM 1522 C CA . LEU A 1 200 ? -21.937 -3.438 3.584 1.00 92.19 200 LEU A CA 1
ATOM 1523 C C . LEU A 1 200 ? -21.822 -2.100 2.829 1.00 92.19 200 LEU A C 1
ATOM 1525 O O . LEU A 1 200 ? -22.274 -1.076 3.323 1.00 92.19 200 LEU A O 1
ATOM 1529 N N . SER A 1 201 ? -21.242 -2.096 1.623 1.00 94.06 201 SER A N 1
ATOM 1530 C CA . SER A 1 201 ? -21.066 -0.913 0.766 1.00 94.06 201 SER A CA 1
ATOM 1531 C C . SER A 1 201 ? -20.075 0.139 1.285 1.00 94.06 201 SER A C 1
ATOM 1533 O O . SER A 1 201 ? -20.012 1.246 0.752 1.00 94.06 201 SER A O 1
ATOM 1535 N N . TYR A 1 202 ? -19.202 -0.215 2.236 1.00 94.75 202 TYR A N 1
ATOM 1536 C CA . TYR A 1 202 ? -18.119 0.672 2.688 1.00 94.75 202 TYR A CA 1
ATOM 1537 C C . TYR A 1 202 ? -16.856 0.606 1.822 1.00 94.75 202 TYR A C 1
ATOM 1539 O O . TYR A 1 202 ? -15.857 1.238 2.138 1.00 94.75 202 TYR A O 1
ATOM 1547 N N . GLY A 1 203 ? -16.888 -0.115 0.696 1.00 95.31 203 GLY A N 1
ATOM 1548 C CA . GLY A 1 203 ? -15.715 -0.317 -0.159 1.00 95.31 203 GLY A CA 1
ATOM 1549 C C . GLY A 1 203 ? -15.038 0.972 -0.644 1.00 95.31 203 GLY A C 1
ATOM 1550 O O . GLY A 1 203 ? -13.815 0.990 -0.728 1.00 95.31 203 GLY A O 1
ATOM 1551 N N . SER A 1 204 ? -15.812 2.022 -0.931 1.00 96.19 204 SER A N 1
ATOM 1552 C CA . SER A 1 204 ? -15.296 3.323 -1.397 1.00 96.19 204 SER A CA 1
ATOM 1553 C C . SER A 1 204 ? -15.038 4.331 -0.270 1.00 96.19 204 SER A C 1
ATOM 1555 O O . SER A 1 204 ? -14.623 5.454 -0.538 1.00 96.19 204 SER A O 1
ATOM 1557 N N . HIS A 1 205 ? -15.317 3.958 0.981 1.00 95.50 205 HIS A N 1
ATOM 1558 C CA . HIS A 1 205 ? -14.968 4.763 2.150 1.00 95.50 205 HIS A CA 1
ATOM 1559 C C . HIS A 1 205 ? -13.522 4.487 2.551 1.00 95.50 205 HIS A C 1
ATOM 1561 O O . HIS A 1 205 ? -12.914 3.527 2.073 1.00 95.50 205 HIS A O 1
ATOM 1567 N N . ASP A 1 206 ? -12.972 5.308 3.441 1.00 95.31 206 ASP A N 1
ATOM 1568 C CA . ASP A 1 206 ? -11.655 5.043 4.011 1.00 95.31 206 ASP A CA 1
ATOM 1569 C C . ASP A 1 206 ? -11.566 3.654 4.666 1.00 95.31 206 ASP A C 1
ATOM 1571 O O . ASP A 1 206 ? -12.549 3.127 5.189 1.00 95.31 206 ASP A O 1
ATOM 1575 N N . SER A 1 207 ? -10.370 3.069 4.685 1.00 94.62 207 SER A N 1
ATOM 1576 C CA . SER A 1 207 ? -10.096 1.783 5.326 1.00 94.62 207 SER A CA 1
ATOM 1577 C C . SER A 1 207 ? -10.482 1.747 6.810 1.00 94.62 207 SER A C 1
ATOM 1579 O O . SER A 1 207 ? -10.792 0.668 7.315 1.00 94.62 207 SER A O 1
ATOM 1581 N N . SER A 1 208 ? -10.550 2.896 7.497 1.00 94.44 208 SER A N 1
ATOM 1582 C CA . SER A 1 208 ? -11.081 3.016 8.869 1.00 94.44 208 SER A CA 1
ATOM 1583 C C . SER A 1 208 ? -12.562 2.639 9.006 1.00 94.44 208 SER A C 1
ATOM 1585 O O . SER A 1 208 ? -12.993 2.243 10.091 1.00 94.44 208 SER A O 1
ATOM 1587 N N . ALA A 1 209 ? -13.327 2.633 7.909 1.00 94.62 209 ALA A N 1
ATOM 1588 C CA . ALA A 1 209 ? -14.700 2.128 7.881 1.00 94.62 209 ALA A CA 1
ATOM 1589 C C . ALA A 1 209 ? -14.799 0.612 8.142 1.00 94.62 209 ALA A C 1
ATOM 1591 O O . ALA A 1 209 ? -15.901 0.086 8.296 1.00 94.62 209 ALA A O 1
ATOM 1592 N N . VAL A 1 210 ? -13.670 -0.101 8.257 1.00 92.44 210 VAL A N 1
ATOM 1593 C CA . VAL A 1 210 ? -13.629 -1.489 8.745 1.00 92.44 210 VAL A CA 1
ATOM 1594 C C . VAL A 1 210 ? -14.251 -1.634 10.141 1.00 92.44 210 VAL A C 1
ATOM 1596 O O . VAL A 1 210 ? -14.744 -2.702 10.487 1.00 92.44 210 VAL A O 1
ATOM 1599 N N . ASN A 1 211 ? -14.317 -0.540 10.910 1.00 86.75 211 ASN A N 1
ATOM 1600 C CA . ASN A 1 211 ? -15.013 -0.481 12.193 1.00 86.75 211 ASN A CA 1
ATOM 1601 C C . ASN A 1 211 ? -16.529 -0.699 12.105 1.00 86.75 211 ASN A C 1
ATOM 1603 O O . ASN A 1 211 ? -17.149 -1.037 13.117 1.00 86.75 211 ASN A O 1
ATOM 1607 N N . VAL A 1 212 ? -17.157 -0.505 10.939 1.00 71.31 212 VAL A N 1
ATOM 1608 C CA . VAL A 1 212 ? -18.611 -0.642 10.817 1.00 71.31 212 VAL A CA 1
ATOM 1609 C C . VAL A 1 212 ? -19.014 -2.084 11.148 1.00 71.31 212 VAL A C 1
ATOM 1611 O O . VAL A 1 212 ? -18.865 -2.993 10.337 1.00 71.31 212 VAL A O 1
ATOM 1614 N N . ARG A 1 213 ? -19.543 -2.244 12.373 1.00 59.03 213 ARG A N 1
ATOM 1615 C CA . ARG A 1 213 ? -19.920 -3.487 13.074 1.00 59.03 213 ARG A CA 1
ATOM 1616 C C . ARG A 1 213 ? -18.822 -4.336 13.734 1.00 59.03 213 ARG A C 1
ATOM 1618 O O . ARG A 1 213 ? -19.104 -5.470 14.096 1.00 59.03 213 ARG A O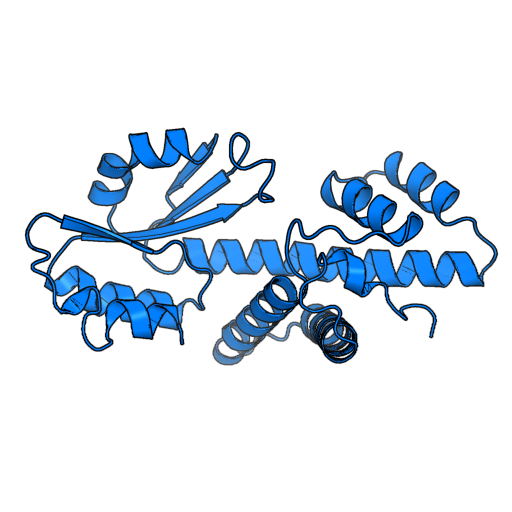 1
ATOM 1625 N N . ALA A 1 214 ? -17.680 -3.764 14.117 1.00 53.00 214 ALA A N 1
ATOM 1626 C CA . ALA A 1 214 ? -16.884 -4.355 15.211 1.00 53.00 214 ALA A CA 1
ATOM 1627 C C . ALA A 1 214 ? -17.668 -4.426 16.554 1.00 53.00 214 ALA A C 1
ATOM 1629 O O . ALA A 1 214 ? -17.273 -5.097 17.504 1.00 53.00 214 ALA A O 1
ATOM 1630 N N . ARG A 1 215 ? -18.838 -3.774 16.619 1.00 52.84 215 ARG A N 1
ATOM 1631 C CA . ARG A 1 215 ? -19.879 -3.965 17.635 1.00 52.84 215 ARG A CA 1
ATOM 1632 C C . ARG A 1 215 ? -20.630 -5.297 17.386 1.00 52.84 215 ARG A C 1
ATOM 1634 O O . ARG A 1 215 ? -21.740 -5.249 16.863 1.00 52.84 215 ARG A O 1
ATOM 1641 N N . PHE A 1 216 ? -20.025 -6.444 17.717 1.00 45.19 216 PHE A N 1
ATOM 1642 C CA . PHE A 1 216 ? -20.615 -7.800 17.589 1.00 45.19 216 PHE A CA 1
ATOM 1643 C C . PHE A 1 216 ? -21.688 -8.162 18.610 1.00 45.19 216 PHE A C 1
ATOM 1645 O O . PHE A 1 216 ? -21.341 -8.620 19.712 1.00 45.19 216 PHE A O 1
#

pLDDT: mean 91.43, std 8.37, range [45.19, 97.62]